Protein 8T8K (pdb70)

Secondary structure (DSSP, 8-state):
----HHHHHHHHHHIIIIIIIIS-SEEES-HHHHHHHHHHHHHHHHHHHHHHHHHHHHHHHHTHHHHHHHT--HHHHHHHHHHHHHHHTT--SSHHHHHHHHHHHHHHHHHH-TTEEE-S-HHHHHHHHHHHHHHHHHHHHHHHHHHHHHHGGGTTTS-TTSHHHHHHHHHHHHHHHHHTT--

InterPro domains:
  IPR007463 Protein of unknown function DUF507 [PF04368] (1-182)

Organism: Aquifex aeolicus (strain VF5) (NCBI:txid224324)

Foldseek 3Di:
DDDDLLLQLQLLVCLCCVCCVNVNQKDAQPSVVLSVVLSVLVVVLVVVVVVLQVVLVVVCVVCVVVCVVVVPDPVRSSVVSSVVVCVVSVADPPVLVNVLVSLVVSLVCQVPPPRMDGNDDSVVSSVVSSVSSVVSVVVVVVLLVVLCVVCVVVPVVDPPPDPVNVVSSVVSSVVSCVVVVSD

Solvent-accessible surface area: 11355 Å² total; per-residue (Å²): 89,78,35,24,78,74,9,8,75,34,0,0,79,24,0,10,76,88,3,10,112,117,94,33,20,2,74,10,111,62,49,71,51,4,56,98,77,0,38,64,40,4,144,69,1,74,118,27,35,122,59,1,58,86,93,0,70,31,51,5,152,139,52,101,122,70,18,109,220,97,135,75,64,94,176,79,10,27,100,41,27,34,143,128,24,2,151,110,57,108,8,47,65,73,40,135,92,5,2,54,29,0,1,60,66,0,16,71,26,2,98,150,14,169,40,15,91,54,136,54,84,43,72,56,0,78,77,57,0,75,66,13,0,71,39,16,6,104,78,3,79,85,3,18,119,33,0,138,112,64,9,60,125,93,54,211,102,54,142,129,46,14,100,101,23,83,108,18,14,128,149,10,5,64,37,10,2,132,146,92,67,52,84

Sequence (183 aa):
MRLPERLVEAIAESIIQKLGKEEGILELEDPATFKKKIISLFKEADREEKELEEKAKAVLRENLEVLERENIDYRTAFLAVKRKLAE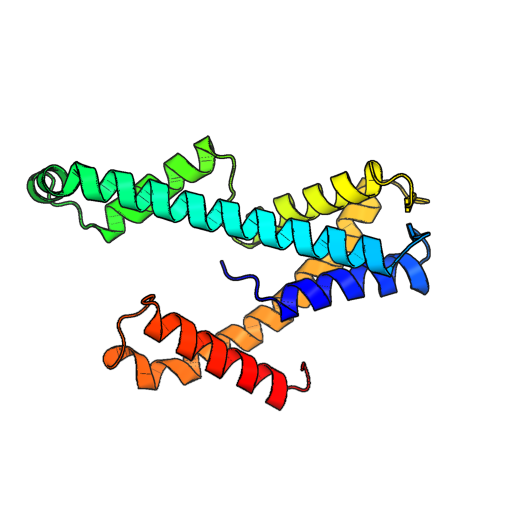EMNINVDRRERLNQIINRIMDLIMKDESVEIYEDPPVIRKKIREIVLGALKIEEEIEKTVRQRIKKYSRDLLEGSPEWQILWKRIYEDELKKRGLA

Radius of gyration: 19.28 Å; Cα contacts (8 Å, |Δi|>4): 136; chains: 1; bounding box: 34×52×51 Å

Structure (mmCIF, N/CA/C/O backbone):
data_8T8K
#
_entry.id   8T8K
#
_cell.length_a   72.714
_cell.length_b   86.534
_cell.length_c   79.139
_cell.angle_alpha   90.00
_cell.angle_beta   90.00
_cell.angle_gamma   90.00
#
_symmetry.space_group_name_H-M   'C 2 2 21'
#
loop_
_entity.id
_entity.type
_entity.pdbx_description
1 polymer 'DUF507 family protein'
2 non-polymer HEXANE-1,6-DIOL
3 water water
#
loop_
_atom_site.group_PDB
_atom_site.id
_atom_site.type_symbol
_atom_site.label_atom_id
_atom_site.label_alt_id
_atom_site.label_comp_id
_atom_site.label_asym_id
_atom_site.label_entity_id
_atom_site.label_seq_id
_atom_site.pdbx_PDB_ins_code
_atom_site.Cartn_x
_atom_site.Cartn_y
_atom_site.Cartn_z
_atom_site.occupancy
_atom_site.B_iso_or_equiv
_atom_site.auth_seq_id
_atom_site.auth_comp_id
_atom_site.auth_asym_id
_atom_site.auth_atom_id
_atom_site.pdbx_PDB_model_num
ATOM 1 N N . MET A 1 2 ? 52.069 20.549 41.643 1.00 61.67 1 MET A N 1
ATOM 2 C CA . MET A 1 2 ? 51.459 21.466 42.602 1.00 61.23 1 MET A CA 1
ATOM 3 C C . MET A 1 2 ? 51.911 22.902 42.347 1.00 72.65 1 MET A C 1
ATOM 4 O O . MET A 1 2 ? 52.935 23.342 42.868 1.00 88.69 1 MET A O 1
ATOM 6 N N . ARG A 1 3 ? 51.136 23.630 41.548 1.00 56.80 2 ARG A N 1
ATOM 7 C CA . ARG A 1 3 ? 51.476 24.995 41.172 1.00 43.72 2 ARG A CA 1
ATOM 8 C C . ARG A 1 3 ? 50.976 25.989 42.208 1.00 45.82 2 ARG A C 1
ATOM 9 O O . ARG A 1 3 ? 49.872 25.850 42.743 1.00 45.65 2 ARG A O 1
ATOM 17 N N . LEU A 1 4 ? 51.798 27.002 42.479 1.00 34.73 3 LEU A N 1
ATOM 18 C CA . LEU A 1 4 ? 51.414 28.152 43.298 1.00 40.96 3 LEU A CA 1
ATOM 19 C C . LEU A 1 4 ? 51.831 29.408 42.546 1.00 39.35 3 LEU A C 1
ATOM 20 O O . LEU A 1 4 ? 52.883 29.997 42.829 1.00 49.60 3 LEU A O 1
ATOM 25 N N . PRO A 1 5 ? 51.033 29.842 41.571 1.00 41.99 4 PRO A N 1
ATOM 26 C CA . PRO A 1 5 ? 51.424 30.994 40.752 1.00 36.03 4 PRO A CA 1
ATOM 27 C C . PRO A 1 5 ? 51.531 32.264 41.581 1.00 35.47 4 PRO A C 1
ATOM 28 O O . PRO A 1 5 ? 50.983 32.370 42.680 1.00 34.21 4 PRO A O 1
ATOM 32 N N . GLU A 1 6 ? 52.244 33.247 41.019 1.00 36.74 5 GLU A N 1
ATOM 33 C CA . GLU A 1 6 ? 52.478 34.503 41.726 1.00 37.44 5 GLU A CA 1
ATOM 34 C C . GLU A 1 6 ? 51.169 35.165 42.144 1.00 39.24 5 GLU A C 1
ATOM 35 O O . GLU A 1 6 ? 51.070 35.715 43.248 1.00 39.48 5 GLU A O 1
ATOM 37 N N . ARG A 1 7 ? 50.151 35.117 41.283 1.00 38.37 6 ARG A N 1
ATOM 38 C CA . ARG A 1 7 ? 48.893 35.789 41.599 1.00 39.13 6 ARG A CA 1
ATOM 39 C C . ARG A 1 7 ? 48.183 35.126 42.772 1.00 36.99 6 ARG A C 1
ATOM 40 O O . ARG A 1 7 ? 47.576 35.810 43.605 1.00 38.11 6 ARG A O 1
ATOM 48 N N . LEU A 1 8 ? 48.233 33.795 42.847 1.00 36.41 7 LEU A N 1
ATOM 49 C CA . LEU A 1 8 ? 47.629 33.101 43.979 1.00 34.30 7 LEU A CA 1
ATOM 50 C C . LEU A 1 8 ? 48.345 33.448 45.277 1.00 36.28 7 LEU A C 1
ATOM 51 O O . LEU A 1 8 ? 47.699 33.725 46.294 1.00 35.40 7 LEU A O 1
ATOM 56 N N . VAL A 1 9 ? 49.682 33.450 45.256 1.00 31.87 8 VAL A N 1
ATOM 57 C CA . VAL A 1 9 ? 50.456 33.793 46.447 1.00 30.50 8 VAL A CA 1
ATOM 58 C C . VAL A 1 9 ? 50.122 35.203 46.919 1.00 32.35 8 VAL A C 1
ATOM 59 O O . VAL A 1 9 ? 49.937 35.444 48.119 1.00 39.32 8 VAL A O 1
ATOM 63 N N . GLU A 1 10 ? 50.045 36.157 45.988 1.00 38.29 9 GLU A N 1
ATOM 64 C CA . GLU A 1 10 ? 49.734 37.532 46.364 1.00 37.82 9 GLU A CA 1
ATOM 65 C C . GLU A 1 10 ? 48.311 37.664 46.889 1.00 35.76 9 GLU A C 1
ATOM 66 O O . GLU A 1 10 ? 48.065 38.451 47.809 1.00 41.76 9 GLU A O 1
ATOM 72 N N . ALA A 1 11 ? 47.366 36.909 46.325 1.00 35.72 10 ALA A N 1
ATOM 73 C CA . ALA A 1 11 ? 45.998 36.942 46.832 1.00 33.98 10 ALA A CA 1
ATOM 74 C C . ALA A 1 11 ? 45.924 36.400 48.254 1.00 33.40 10 ALA A C 1
ATOM 75 O O . ALA A 1 11 ? 45.185 36.933 49.089 1.00 31.67 10 ALA A O 1
ATOM 77 N N . ILE A 1 12 ? 46.691 35.350 48.551 1.00 33.13 11 ILE A N 1
ATOM 78 C CA . ILE A 1 12 ? 46.692 34.790 49.898 1.00 29.34 11 ILE A CA 1
ATOM 79 C C . ILE A 1 12 ? 47.304 35.777 50.881 1.00 31.17 11 ILE A C 1
ATOM 80 O O . ILE A 1 12 ? 46.742 36.040 51.950 1.00 27.35 11 ILE A O 1
ATOM 85 N N . ALA A 1 13 ? 48.467 36.334 50.535 1.00 29.40 12 ALA A N 1
ATOM 86 C CA . ALA A 1 13 ? 49.138 37.281 51.421 1.00 27.53 12 ALA A CA 1
ATOM 87 C C . ALA A 1 13 ? 48.264 38.496 51.698 1.00 31.82 12 ALA A C 1
ATOM 88 O O . ALA A 1 13 ? 48.123 38.924 52.853 1.00 30.04 12 ALA A O 1
ATOM 90 N N . GLU A 1 14 ? 47.661 39.060 50.652 1.00 30.16 13 GLU A N 1
ATOM 91 C CA . GLU A 1 14 ? 46.796 40.217 50.836 1.00 31.63 13 GLU A CA 1
ATOM 92 C C . GLU A 1 14 ? 45.577 39.863 51.676 1.00 30.64 13 GLU A C 1
ATOM 93 O O . GLU A 1 14 ? 45.163 40.642 52.542 1.00 30.59 13 GLU A O 1
ATOM 99 N N . SER A 1 15 ? 44.993 38.687 51.441 1.00 32.28 14 SER A N 1
ATOM 100 C CA . SER A 1 15 ? 43.801 38.298 52.184 1.00 29.78 14 SER A CA 1
ATOM 101 C C . SER A 1 15 ? 44.116 38.078 53.659 1.00 31.57 14 SER A C 1
ATOM 102 O O . SER A 1 15 ? 43.320 38.447 54.528 1.00 27.67 14 SER A O 1
ATOM 105 N N . ILE A 1 16 ? 45.275 37.484 53.961 1.00 26.39 15 ILE A N 1
ATOM 106 C CA . ILE A 1 16 ? 45.701 37.352 55.354 1.00 27.05 15 ILE A CA 1
ATOM 107 C C . ILE A 1 16 ? 45.784 38.720 56.019 1.00 27.14 15 ILE A C 1
ATOM 108 O O . ILE A 1 16 ? 45.294 38.915 57.139 1.00 29.71 15 ILE A O 1
ATOM 113 N N . ILE A 1 17 ? 46.391 39.690 55.334 1.00 29.16 16 ILE A N 1
ATOM 114 C CA . ILE A 1 17 ? 46.565 41.021 55.907 1.00 30.44 16 ILE A CA 1
ATOM 115 C C . ILE A 1 17 ? 45.224 41.726 56.051 1.00 31.17 16 ILE A C 1
ATOM 116 O O . ILE A 1 17 ? 44.955 42.379 57.066 1.00 31.44 16 ILE A O 1
ATOM 121 N N . GLN A 1 18 ? 44.366 41.614 55.040 1.00 31.39 17 GLN A N 1
ATOM 122 C CA . GLN A 1 18 ? 43.097 42.330 55.065 1.00 33.90 17 GLN A CA 1
ATOM 123 C C . GLN A 1 18 ? 42.148 41.740 56.099 1.00 29.60 17 GLN A C 1
ATOM 124 O O . GLN A 1 18 ? 41.543 42.472 56.889 1.00 36.83 17 GLN A O 1
ATOM 130 N N . LYS A 1 19 ? 42.002 40.416 56.107 1.00 28.50 18 LYS A N 1
ATOM 131 C CA . LYS A 1 19 ? 41.003 39.783 56.960 1.00 31.85 18 LYS A CA 1
ATOM 132 C C . LYS A 1 19 ? 41.469 39.705 58.408 1.00 29.01 18 LYS A C 1
ATOM 133 O O . LYS A 1 19 ? 40.741 40.102 59.323 1.00 31.53 18 LYS A O 1
ATOM 139 N N . LEU A 1 20 ? 42.683 39.202 58.635 1.00 26.18 19 LEU A N 1
ATOM 140 C CA . LEU A 1 20 ? 43.150 39.003 60.002 1.00 27.33 19 LEU A CA 1
ATOM 141 C C . LEU A 1 20 ? 43.767 40.264 60.586 1.00 29.85 19 LEU A C 1
ATOM 142 O O . LEU A 1 20 ? 43.699 40.476 61.802 1.00 26.46 19 LEU A O 1
ATOM 147 N N . GLY A 1 21 ? 44.362 41.105 59.748 1.00 27.24 20 GLY A N 1
ATOM 148 C CA . GLY A 1 21 ? 44.964 42.332 60.218 1.00 25.13 20 GLY A CA 1
ATOM 149 C C . GLY A 1 21 ? 43.983 43.482 60.281 1.00 34.01 20 GLY A C 1
ATOM 150 O O . GLY A 1 21 ? 43.735 44.038 61.353 1.00 34.78 20 GLY A O 1
ATOM 151 N N . LYS A 1 22 ? 43.402 43.842 59.136 1.00 30.62 21 LYS A N 1
ATOM 152 C CA . LYS A 1 22 ? 42.564 45.035 59.081 1.00 35.91 21 LYS A CA 1
ATOM 153 C C . LYS A 1 22 ? 41.153 44.767 59.595 1.00 35.94 21 LYS A C 1
ATOM 154 O O . LYS A 1 22 ? 40.615 45.552 60.384 1.00 33.65 21 LYS A O 1
ATOM 160 N N . GLU A 1 23 ? 40.534 43.668 59.164 1.00 29.65 22 GLU A N 1
ATOM 161 C CA . GLU A 1 23 ? 39.128 43.438 59.501 1.00 31.35 22 GLU A CA 1
ATOM 162 C C . GLU A 1 23 ? 38.964 42.921 60.928 1.00 30.10 22 GLU A C 1
ATOM 163 O O . GLU A 1 23 ? 38.349 43.581 61.770 1.00 34.02 22 GLU A O 1
ATOM 169 N N . GLU A 1 24 ? 39.497 41.732 61.212 1.00 28.27 23 GLU A N 1
ATOM 170 C CA . GLU A 1 24 ? 39.313 41.135 62.533 1.00 30.71 23 GLU A CA 1
ATOM 171 C C . GLU A 1 24 ? 40.236 41.746 63.576 1.00 31.06 23 GLU A C 1
ATOM 172 O O . GLU A 1 24 ? 39.886 41.786 64.760 1.00 31.70 23 GLU A O 1
ATOM 178 N N . GLY A 1 25 ? 41.413 42.209 63.164 1.00 28.85 24 GLY A N 1
ATOM 179 C CA . GLY A 1 25 ? 42.351 42.790 64.097 1.00 25.11 24 GLY A CA 1
ATOM 180 C C . GLY A 1 25 ? 43.024 41.811 65.029 1.00 34.26 24 GLY A C 1
ATOM 181 O O . GLY A 1 25 ? 43.610 42.238 66.026 1.00 26.77 24 GLY A O 1
ATOM 182 N N . ILE A 1 26 ? 42.964 40.506 64.747 1.00 24.84 25 ILE A N 1
ATOM 183 C CA . ILE A 1 26 ? 43.678 39.545 65.583 1.00 24.10 25 ILE A CA 1
ATOM 184 C C . ILE A 1 26 ? 45.176 39.567 65.328 1.00 27.32 25 ILE A C 1
ATOM 185 O O . ILE A 1 26 ? 45.936 38.947 66.082 1.00 25.42 25 ILE A O 1
ATOM 190 N N . LEU A 1 27 ? 45.614 40.264 64.281 1.00 28.65 26 LEU A N 1
ATOM 191 C CA . LEU A 1 27 ? 47.020 40.496 63.990 1.00 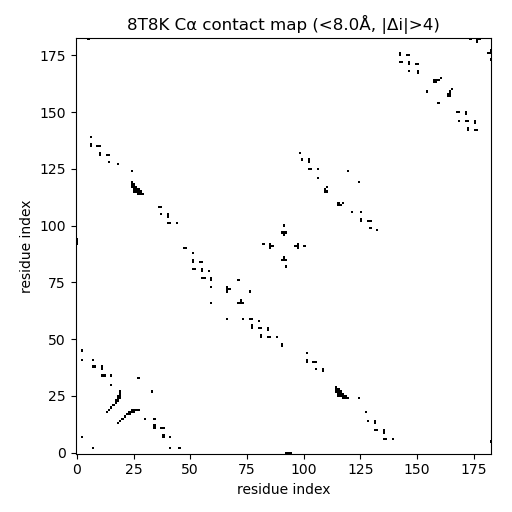27.90 26 LEU A CA 1
ATOM 192 C C . LEU A 1 27 ? 47.272 41.993 63.951 1.00 27.64 26 LEU A C 1
ATOM 193 O O . LEU A 1 27 ? 46.486 42.745 63.366 1.00 32.11 26 LEU A O 1
ATOM 198 N N . GLU A 1 28 ? 48.368 42.424 64.563 1.00 28.09 27 GLU A N 1
ATOM 199 C CA . GLU A 1 28 ? 48.806 43.812 64.488 1.00 28.25 27 GLU A CA 1
ATOM 200 C C . GLU A 1 28 ? 50.090 43.846 63.674 1.00 28.77 27 GLU A C 1
ATOM 201 O O . GLU A 1 28 ? 51.115 43.304 64.100 1.00 29.02 27 GLU A O 1
ATOM 207 N N . LEU A 1 29 ? 50.032 44.472 62.503 1.00 30.85 28 LEU A N 1
ATOM 208 C CA . LEU A 1 29 ? 51.154 44.510 61.572 1.00 34.89 28 LEU A CA 1
ATOM 209 C C . LEU A 1 29 ? 51.695 45.931 61.542 1.00 36.09 28 LEU A C 1
ATOM 210 O O . LEU A 1 29 ? 51.051 46.834 61.000 1.00 40.30 28 LEU A O 1
ATOM 215 N N . GLU A 1 30 ? 52.877 46.127 62.127 1.00 38.58 29 GLU A N 1
ATOM 216 C CA . GLU A 1 30 ? 53.494 47.447 62.131 1.00 42.78 29 GLU A CA 1
ATOM 217 C C . GLU A 1 30 ? 54.047 47.828 60.763 1.00 40.70 29 GLU A C 1
ATOM 218 O O . GLU A 1 30 ? 54.327 49.007 60.529 1.00 41.49 29 GLU A O 1
ATOM 224 N N . ASP A 1 31 ? 54.198 46.864 59.857 1.00 33.23 30 ASP A N 1
ATOM 225 C CA . ASP A 1 31 ? 54.699 47.129 58.507 1.00 36.21 30 ASP A CA 1
ATOM 226 C C . ASP A 1 31 ? 54.049 46.144 57.548 1.00 32.88 30 ASP A C 1
ATOM 227 O O . ASP A 1 31 ? 54.665 45.158 57.130 1.00 32.57 30 ASP A O 1
ATOM 232 N N . PRO A 1 32 ? 52.792 46.391 57.167 1.00 32.11 31 PRO A N 1
ATOM 233 C CA . PRO A 1 32 ? 52.080 45.415 56.321 1.00 33.13 31 PRO A CA 1
ATOM 234 C C . PRO A 1 32 ? 52.764 45.143 54.993 1.00 39.72 31 PRO A C 1
ATOM 235 O O . PRO A 1 32 ? 52.714 44.005 54.508 1.00 34.78 31 PRO A O 1
ATOM 239 N N . ALA A 1 33 ? 53.407 46.149 54.391 1.00 34.44 32 ALA A N 1
ATOM 240 C CA . ALA A 1 33 ? 54.059 45.943 53.099 1.00 36.07 32 ALA A CA 1
ATOM 241 C C . ALA A 1 33 ? 55.219 44.961 53.209 1.00 35.65 32 ALA A C 1
ATOM 242 O O . ALA A 1 33 ? 55.388 44.090 52.346 1.00 35.41 32 ALA A O 1
ATOM 244 N N . THR A 1 34 ? 56.036 45.094 54.257 1.00 35.86 33 THR A N 1
ATOM 245 C CA . THR A 1 34 ? 57.147 44.170 54.456 1.00 35.86 33 THR A CA 1
ATOM 246 C C . THR A 1 34 ? 56.640 42.785 54.823 1.00 33.10 33 THR A C 1
ATOM 247 O O . THR A 1 34 ? 57.144 41.775 54.319 1.00 32.74 33 THR A O 1
ATOM 251 N N . PHE A 1 35 ? 55.627 42.725 55.689 1.00 31.44 34 PHE A N 1
ATOM 252 C CA . PHE A 1 35 ? 55.025 41.448 56.049 1.00 29.37 34 PHE A CA 1
ATOM 253 C C . PHE A 1 35 ? 54.519 40.711 54.816 1.00 30.12 34 PHE A C 1
ATOM 254 O O . PHE A 1 35 ? 54.656 39.487 54.715 1.00 32.21 34 PHE A O 1
ATOM 262 N N . LYS A 1 36 ? 53.935 41.442 53.865 1.00 31.11 35 LYS A N 1
ATOM 263 C CA . LYS A 1 36 ? 53.473 40.812 52.633 1.00 29.51 35 LYS A CA 1
ATOM 264 C C . LYS A 1 36 ? 54.642 40.260 51.828 1.00 30.26 35 LYS A C 1
ATOM 265 O O . LYS A 1 36 ? 54.563 39.149 51.290 1.00 29.46 35 LYS A O 1
ATOM 271 N N . LYS A 1 37 ? 55.737 41.019 51.738 1.00 32.09 36 LYS A N 1
ATOM 272 C CA . LYS A 1 37 ? 56.921 40.543 51.030 1.00 33.24 36 LYS A CA 1
ATOM 273 C C . LYS A 1 37 ? 57.494 39.295 51.689 1.00 31.69 36 LYS A C 1
ATOM 274 O O . LYS A 1 37 ? 57.958 38.378 51.000 1.00 31.56 36 LYS A O 1
ATOM 278 N N . LYS A 1 38 ? 57.471 39.244 53.024 1.00 30.79 37 LYS A N 1
ATOM 279 C CA . LYS A 1 38 ? 57.973 38.072 53.735 1.00 29.85 37 LYS A CA 1
ATOM 280 C C . LYS A 1 38 ? 57.113 36.846 53.463 1.00 28.55 37 LYS A C 1
ATOM 281 O O . LYS A 1 38 ? 57.635 35.734 53.333 1.00 31.27 37 LYS A O 1
ATOM 287 N N . ILE A 1 39 ? 55.793 37.022 53.379 1.00 26.98 38 ILE A N 1
ATOM 288 C CA . ILE A 1 39 ? 54.932 35.891 53.046 1.00 25.75 38 ILE A CA 1
ATOM 289 C C . ILE A 1 39 ? 55.211 35.411 51.630 1.00 29.65 38 ILE A C 1
ATOM 290 O O . ILE A 1 39 ? 55.323 34.204 51.380 1.00 31.28 38 ILE A O 1
ATOM 295 N N . ILE A 1 40 ? 55.330 36.346 50.682 1.00 32.77 39 ILE A N 1
ATOM 296 C CA . ILE A 1 40 ? 55.626 35.974 49.299 1.00 28.48 39 ILE A CA 1
ATOM 297 C C . ILE A 1 40 ? 56.951 35.226 49.219 1.00 34.21 39 ILE A C 1
ATOM 298 O O . ILE A 1 40 ? 57.087 34.254 48.466 1.00 33.49 39 ILE A O 1
ATOM 303 N N . SER A 1 41 ? 57.946 35.662 49.995 1.00 33.17 40 SER A N 1
ATOM 304 C CA . SER A 1 41 ? 59.234 34.977 49.990 1.00 31.69 40 SER A CA 1
ATOM 305 C C . SER A 1 41 ? 59.121 33.560 50.534 1.00 36.08 40 SER A C 1
ATOM 306 O O . SER A 1 41 ? 59.860 32.672 50.093 1.00 29.48 40 SER A O 1
ATOM 309 N N . LEU A 1 42 ? 58.210 33.327 51.484 1.00 26.57 41 LEU A N 1
ATOM 310 C CA . LEU A 1 42 ? 58.007 31.972 51.986 1.00 28.97 41 LEU A CA 1
ATOM 311 C C . LEU A 1 42 ? 57.517 31.047 50.882 1.00 29.48 41 LEU A C 1
ATOM 312 O O . LEU A 1 42 ? 58.007 29.920 50.747 1.00 24.47 41 LEU A O 1
ATOM 317 N N . PHE A 1 43 ? 56.543 31.501 50.089 1.00 28.15 42 PHE A N 1
ATOM 318 C CA . PHE A 1 43 ? 56.056 30.685 48.983 1.00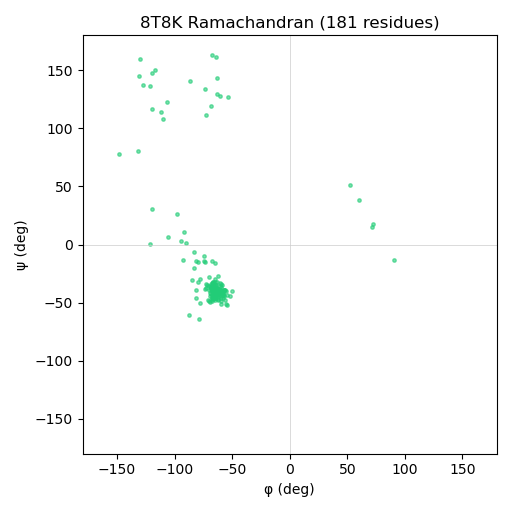 29.21 42 PHE A CA 1
ATOM 319 C C . PHE A 1 43 ? 57.141 30.468 47.935 1.00 30.58 42 PHE A C 1
ATOM 320 O O . PHE A 1 43 ? 57.266 29.367 47.389 1.00 32.17 42 PHE A O 1
ATOM 328 N N . LYS A 1 44 ? 57.929 31.504 47.636 1.00 26.87 43 LYS A N 1
ATOM 329 C CA . LYS A 1 44 ? 59.028 31.340 46.689 1.00 34.72 43 LYS A CA 1
ATOM 330 C C . LYS A 1 44 ? 60.022 30.291 47.170 1.00 30.23 43 LYS A C 1
ATOM 331 O O . LYS A 1 44 ? 60.490 29.459 46.381 1.00 35.81 43 LYS A O 1
ATOM 337 N N . GLU A 1 45 ? 60.359 30.312 48.460 1.00 33.86 44 GLU A N 1
ATOM 338 C CA . GLU A 1 45 ? 61.274 29.312 48.996 1.00 31.97 44 GLU A CA 1
ATOM 339 C C . GLU A 1 45 ? 60.659 27.919 48.947 1.00 37.60 44 GLU A C 1
ATOM 340 O O . GLU A 1 45 ? 61.345 26.943 48.616 1.00 32.53 44 GLU A O 1
ATOM 346 N N . ALA A 1 46 ? 59.367 27.804 49.262 1.00 28.45 45 ALA A N 1
ATOM 347 C CA . ALA A 1 46 ? 58.719 26.497 49.212 1.00 34.15 45 ALA A CA 1
ATOM 348 C C . ALA A 1 46 ? 58.680 25.969 47.787 1.00 36.61 45 ALA A C 1
ATOM 349 O O . ALA A 1 46 ? 58.847 24.765 47.557 1.00 35.99 45 ALA A O 1
ATOM 351 N N . ASP A 1 47 ? 58.463 26.862 46.816 1.00 28.87 46 ASP A N 1
ATOM 352 C CA . ASP A 1 47 ? 58.518 26.479 45.411 1.00 35.24 46 ASP A CA 1
ATOM 353 C C . ASP A 1 47 ? 59.917 26.018 45.017 1.00 33.83 46 ASP A C 1
ATOM 354 O O . ASP A 1 47 ? 60.069 25.030 44.289 1.00 37.05 46 ASP A O 1
ATOM 359 N N . ARG A 1 48 ? 60.950 26.724 45.481 1.00 29.76 47 ARG A N 1
ATOM 360 C CA . ARG A 1 48 ? 62.317 26.312 45.179 1.00 30.00 47 ARG A CA 1
ATOM 361 C C . ARG A 1 48 ? 62.609 24.926 45.742 1.00 38.61 47 ARG A C 1
ATOM 362 O O . ARG A 1 48 ? 63.301 24.122 45.105 1.00 31.40 47 ARG A O 1
ATOM 370 N N . GLU A 1 49 ? 62.087 24.628 46.935 1.00 31.12 48 GLU A N 1
ATOM 371 C CA . GLU A 1 49 ? 62.274 23.299 47.512 1.00 30.00 48 GLU A CA 1
ATOM 372 C C . GLU A 1 49 ? 61.631 22.227 46.645 1.00 33.30 48 GLU A C 1
ATOM 373 O O . GLU A 1 49 ? 62.218 21.160 46.428 1.00 29.21 48 GLU A O 1
ATOM 379 N N . GLU A 1 50 ? 60.421 22.491 46.141 1.00 29.00 49 GLU A N 1
ATOM 380 C CA . GLU A 1 50 ? 59.750 21.527 45.275 1.00 33.47 49 GLU A CA 1
ATOM 381 C C . GLU A 1 50 ? 60.520 21.322 43.976 1.00 38.43 49 GLU A C 1
ATOM 382 O O . GLU A 1 50 ? 60.586 20.202 43.453 1.00 35.80 49 GLU A O 1
ATOM 388 N N . LYS A 1 51 ? 61.101 22.395 43.434 1.00 29.66 50 LYS A N 1
ATOM 389 C CA . LYS A 1 51 ? 61.913 22.262 42.228 1.00 35.00 50 LYS A CA 1
ATOM 390 C C . LYS A 1 51 ? 63.190 21.488 42.516 1.00 33.59 50 LYS A C 1
ATOM 391 O O . LYS A 1 51 ? 63.648 20.703 41.679 1.00 31.10 50 LYS A O 1
ATOM 397 N N . GLU A 1 52 ? 63.781 21.699 43.694 1.00 27.67 51 GLU A N 1
ATOM 398 C CA . GLU A 1 52 ? 64.956 20.924 44.078 1.00 32.37 51 GLU A CA 1
ATOM 399 C C . GLU A 1 52 ? 64.610 19.449 44.230 1.00 32.24 51 GLU A C 1
ATOM 400 O O . GLU A 1 52 ? 65.410 18.578 43.868 1.00 31.16 51 GLU A O 1
ATOM 406 N N . LEU A 1 53 ? 63.421 19.155 44.763 1.00 30.42 52 LEU A N 1
ATOM 407 C CA . LEU A 1 53 ? 62.970 17.771 44.874 1.00 28.21 52 LEU A CA 1
ATOM 408 C C . LEU A 1 53 ? 62.880 17.111 43.505 1.00 29.15 52 LEU A C 1
ATOM 409 O O . LEU A 1 53 ? 63.240 15.937 43.346 1.00 29.19 52 LEU A O 1
ATOM 414 N N . GLU A 1 54 ? 62.387 17.851 42.508 1.00 30.60 53 GLU A N 1
ATOM 415 C CA . GLU A 1 54 ? 62.276 17.325 41.150 1.00 28.92 53 GLU A CA 1
ATOM 416 C C . GLU A 1 54 ? 63.645 17.040 40.546 1.00 34.61 53 GLU A C 1
ATOM 417 O O . GLU A 1 54 ? 63.854 15.987 39.931 1.00 33.37 53 GLU A O 1
ATOM 423 N N . GLU A 1 55 ? 64.585 17.973 40.694 1.00 25.72 54 GLU A N 1
ATOM 424 C CA . GLU A 1 55 ? 65.900 17.779 40.096 1.00 30.59 54 GLU A CA 1
ATOM 425 C C . GLU A 1 55 ? 66.641 16.621 40.748 1.00 26.51 54 GLU A C 1
ATOM 426 O O . GLU A 1 55 ? 67.332 15.858 40.065 1.00 27.61 54 GLU A O 1
ATOM 432 N N . LYS A 1 56 ? 66.500 16.458 42.065 1.00 25.94 55 LYS A N 1
ATOM 433 C CA . LYS A 1 56 ? 67.126 15.316 42.724 1.00 26.06 55 LYS A CA 1
ATOM 434 C C . LYS A 1 56 ? 66.493 14.004 42.278 1.00 25.14 55 LYS A C 1
ATOM 435 O O . LYS A 1 56 ? 67.189 12.994 42.129 1.00 25.51 55 LYS A O 1
ATOM 441 N N . ALA A 1 57 ? 65.176 13.999 42.056 1.00 24.27 56 ALA A N 1
ATOM 442 C CA . ALA A 1 57 ? 64.516 12.790 41.571 1.00 27.48 56 ALA A CA 1
ATOM 443 C C . ALA A 1 57 ? 64.942 12.462 40.145 1.00 25.48 56 ALA A C 1
ATOM 444 O O . ALA A 1 57 ? 65.204 11.298 39.823 1.00 27.73 56 ALA A O 1
ATOM 446 N N . LYS A 1 58 ? 65.010 13.472 39.275 1.00 24.74 57 LYS A N 1
ATOM 447 C CA . LYS A 1 58 ? 65.499 13.241 37.920 1.00 25.60 57 LYS A CA 1
ATOM 448 C C . LYS A 1 58 ? 66.964 12.828 37.919 1.00 29.94 57 LYS A C 1
ATOM 449 O O . LYS A 1 58 ? 67.397 12.081 37.034 1.00 29.03 57 LYS A O 1
ATOM 455 N N . ALA A 1 59 ? 67.738 13.293 38.903 1.00 28.19 58 ALA A N 1
ATOM 456 C CA . ALA A 1 59 ? 69.138 12.900 38.989 1.00 27.57 58 ALA A CA 1
ATOM 457 C C . ALA A 1 59 ? 69.274 11.416 39.301 1.00 27.01 58 ALA A C 1
ATOM 458 O O . ALA A 1 59 ? 70.096 10.724 38.691 1.00 27.68 58 ALA A O 1
ATOM 460 N N . VAL A 1 60 ? 68.483 10.910 40.253 1.00 26.52 59 VAL A N 1
ATOM 461 C CA . VAL A 1 60 ? 68.501 9.477 40.548 1.00 25.97 59 VAL A CA 1
ATOM 462 C C . VAL A 1 60 ? 68.247 8.676 39.277 1.00 26.68 59 VAL A C 1
ATOM 463 O O . VAL A 1 60 ? 69.015 7.773 38.925 1.00 26.27 59 VAL A O 1
ATOM 467 N N . LEU A 1 61 ? 67.168 9.003 38.565 1.00 25.06 60 LEU A N 1
ATOM 468 C CA . LEU A 1 61 ? 66.793 8.213 37.397 1.00 29.54 60 LEU A CA 1
ATOM 469 C C . LEU A 1 61 ? 67.789 8.377 36.258 1.00 32.45 60 LEU A C 1
ATOM 470 O O . LEU A 1 61 ? 68.040 7.424 35.512 1.00 26.77 60 LEU A O 1
ATOM 475 N N . ARG A 1 62 ? 68.347 9.577 36.100 1.00 26.63 61 ARG A N 1
ATOM 476 C CA . ARG A 1 62 ? 69.399 9.788 35.110 1.00 30.75 61 ARG A CA 1
ATOM 477 C C . ARG A 1 62 ? 70.584 8.866 35.370 1.00 28.40 61 ARG A C 1
ATOM 478 O O . ARG A 1 62 ? 71.146 8.281 34.437 1.00 29.13 61 ARG A O 1
ATOM 486 N N . GLU A 1 63 ? 70.965 8.710 36.636 1.00 28.21 62 GLU A N 1
ATOM 487 C CA . GLU A 1 63 ? 72.080 7.849 37.004 1.00 29.04 62 GLU A CA 1
ATOM 488 C C . GLU A 1 63 ? 71.746 6.365 36.912 1.00 29.46 62 GLU A C 1
ATOM 489 O O . GLU A 1 63 ? 72.667 5.542 36.925 1.00 32.95 62 GLU A O 1
ATOM 495 N N . ASN A 1 64 ? 70.467 6.004 36.801 1.00 27.36 63 ASN A N 1
ATOM 496 C CA . ASN A 1 64 ? 70.045 4.608 36.774 1.00 28.77 63 ASN A CA 1
ATOM 497 C C . ASN A 1 64 ? 69.330 4.247 35.478 1.00 33.43 63 ASN A C 1
ATOM 498 O O . ASN A 1 64 ? 68.453 3.380 35.469 1.00 30.99 63 ASN A O 1
ATOM 503 N N . LEU A 1 65 ? 69.699 4.903 34.378 1.00 32.64 64 LEU A N 1
ATOM 504 C CA . LEU A 1 65 ? 69.090 4.594 33.089 1.00 34.43 64 LEU A CA 1
ATOM 505 C C . LEU A 1 65 ? 69.221 3.110 32.757 1.00 29.34 64 LEU A C 1
ATOM 506 O O . LEU A 1 65 ? 68.229 2.444 32.439 1.00 29.99 64 LEU A O 1
ATOM 511 N N . GLU A 1 66 ? 70.439 2.566 32.849 1.00 29.25 65 GLU A N 1
ATOM 512 C CA . GLU A 1 66 ? 70.653 1.177 32.452 1.00 34.10 65 GLU A CA 1
ATOM 513 C C . GLU A 1 66 ? 69.924 0.212 33.373 1.00 30.15 65 GLU A C 1
ATOM 514 O O . GLU A 1 66 ? 69.468 -0.847 32.922 1.00 27.52 65 GLU A O 1
ATOM 520 N N . VAL A 1 67 ? 69.798 0.565 34.654 1.00 27.04 66 VAL A N 1
ATOM 521 C CA . VAL A 1 67 ? 69.092 -0.288 35.602 1.00 27.85 66 VAL A CA 1
ATOM 522 C C . VAL A 1 67 ? 67.601 -0.307 35.299 1.00 27.24 66 VAL A C 1
ATOM 523 O O . VAL A 1 67 ? 66.966 -1.366 35.323 1.00 27.98 66 VAL A O 1
ATOM 527 N N . LEU A 1 68 ? 67.017 0.862 35.021 1.00 26.80 67 LEU A N 1
ATOM 528 C CA . LEU A 1 68 ? 65.592 0.918 34.710 1.00 27.25 67 LEU A CA 1
ATOM 529 C C . LEU A 1 68 ? 65.261 0.047 33.508 1.00 28.14 67 LEU A C 1
ATOM 530 O O . LEU A 1 68 ? 64.241 -0.650 33.497 1.00 29.22 67 LEU A O 1
ATOM 535 N N . GLU A 1 69 ? 66.116 0.081 32.484 1.00 28.07 68 GLU A N 1
ATOM 536 C CA . GLU A 1 69 ? 65.924 -0.778 31.322 1.00 29.06 68 GLU A CA 1
ATOM 537 C C . GLU A 1 69 ? 66.001 -2.250 31.709 1.00 29.44 68 GLU A C 1
ATOM 538 O O . GLU A 1 69 ? 65.153 -3.055 31.301 1.00 30.70 68 GLU A O 1
ATOM 544 N N . ARG A 1 70 ? 67.011 -2.620 32.496 1.00 28.81 69 ARG A N 1
ATOM 545 C CA . ARG A 1 70 ? 67.151 -4.010 32.915 1.00 30.01 69 ARG A CA 1
ATOM 546 C C . ARG A 1 70 ? 66.009 -4.437 33.828 1.00 30.58 69 ARG A C 1
ATOM 547 O O . ARG A 1 70 ? 65.590 -5.598 33.788 1.00 31.96 69 ARG A O 1
ATOM 555 N N . GLU A 1 71 ? 65.489 -3.519 34.646 1.00 30.25 70 GLU A N 1
ATOM 556 C CA . GLU A 1 71 ? 64.376 -3.825 35.535 1.00 32.04 70 GLU A CA 1
ATOM 557 C C . GLU A 1 71 ? 63.031 -3.816 34.829 1.00 32.85 70 GLU A C 1
ATOM 558 O O . GLU A 1 71 ? 62.052 -4.306 35.399 1.00 34.69 70 GLU A O 1
ATOM 564 N N . ASN A 1 72 ? 62.955 -3.249 33.627 1.00 22.14 71 ASN A N 1
ATOM 565 C CA . ASN A 1 72 ? 61.688 -3.093 32.918 1.00 22.70 71 ASN A CA 1
ATOM 566 C C . ASN A 1 72 ? 60.715 -2.238 33.729 1.00 22.89 71 ASN A C 1
ATOM 567 O O . ASN A 1 72 ? 59.509 -2.493 33.768 1.00 25.87 71 ASN A O 1
ATOM 572 N N . ILE A 1 73 ? 61.240 -1.213 34.392 1.00 22.01 72 ILE A N 1
ATOM 573 C CA . ILE A 1 73 ? 60.419 -0.261 35.129 1.00 25.71 72 ILE A CA 1
ATOM 574 C C . ILE A 1 73 ? 60.389 1.042 34.345 1.00 21.62 72 ILE A C 1
ATOM 575 O O . ILE A 1 73 ? 61.438 1.640 34.077 1.00 23.21 72 ILE A O 1
ATOM 580 N N . ASP A 1 74 ? 59.185 1.481 33.996 1.00 22.19 73 ASP A N 1
ATOM 581 C CA . ASP A 1 74 ? 59.014 2.708 33.231 1.00 24.98 73 ASP A CA 1
ATOM 582 C C . ASP A 1 74 ? 59.524 3.909 34.019 1.00 24.48 73 ASP A C 1
ATOM 583 O O . ASP A 1 74 ? 59.388 3.975 35.245 1.00 20.29 73 ASP A O 1
ATOM 588 N N . TYR A 1 75 ? 60.131 4.857 33.297 1.00 23.37 74 TYR A N 1
ATOM 589 C CA . TYR A 1 75 ? 60.629 6.086 33.910 1.00 22.10 74 TYR A CA 1
ATOM 590 C C . TYR A 1 75 ? 59.567 6.761 34.769 1.00 23.54 74 TYR A C 1
ATOM 591 O O . TYR A 1 75 ? 59.867 7.270 35.854 1.00 22.77 74 TYR A O 1
ATOM 600 N N . ARG A 1 76 ? 58.318 6.774 34.302 1.00 22.44 75 ARG A N 1
ATOM 601 C CA . ARG A 1 76 ? 57.269 7.478 35.034 1.00 29.00 75 ARG A CA 1
ATOM 602 C C . ARG A 1 76 ? 56.927 6.770 36.340 1.00 27.62 75 ARG A C 1
ATOM 603 O O . ARG A 1 76 ? 56.622 7.422 37.347 1.00 27.23 75 ARG A O 1
ATOM 611 N N . THR A 1 77 ? 56.966 5.438 36.335 1.00 25.33 76 THR A N 1
ATOM 612 C CA . THR A 1 77 ? 56.756 4.669 37.557 1.00 24.25 76 THR A CA 1
ATOM 613 C C . THR A 1 77 ? 57.874 4.925 38.558 1.00 29.98 76 THR A C 1
ATOM 614 O O . THR A 1 77 ? 57.620 5.159 39.747 1.00 30.10 76 THR A O 1
ATOM 618 N N . ALA A 1 78 ? 59.122 4.865 38.092 1.00 24.25 77 ALA A N 1
ATOM 619 C CA . ALA A 1 78 ? 60.258 5.103 38.970 1.00 24.38 77 ALA A CA 1
ATOM 620 C C . ALA A 1 78 ? 60.282 6.536 39.477 1.00 26.53 77 ALA A C 1
ATOM 621 O O . ALA A 1 78 ? 60.680 6.779 40.620 1.00 24.38 77 ALA A O 1
ATOM 623 N N . PHE A 1 79 ? 59.854 7.493 38.650 1.00 29.00 78 PHE A N 1
ATOM 624 C CA . PHE A 1 79 ? 59.893 8.892 39.062 1.00 23.13 78 PHE A CA 1
ATOM 625 C C . PHE A 1 79 ? 58.956 9.151 40.234 1.00 25.54 78 PHE A C 1
ATOM 626 O O . PHE A 1 79 ? 59.325 9.832 41.197 1.00 22.80 78 PHE A O 1
ATOM 634 N N . LEU A 1 80 ? 57.727 8.637 40.159 1.00 23.58 79 LEU A N 1
ATOM 635 C CA . LEU A 1 80 ? 56.783 8.827 41.256 1.00 26.00 79 LEU A CA 1
ATOM 636 C C . LEU A 1 80 ? 57.282 8.164 42.531 1.00 30.47 79 LEU A C 1
ATOM 637 O O . LEU A 1 80 ? 57.158 8.728 43.626 1.00 29.13 79 LEU A O 1
ATOM 642 N N . ALA A 1 81 ? 57.862 6.970 42.406 1.00 25.36 80 ALA A N 1
ATOM 643 C CA . ALA A 1 81 ? 58.374 6.258 43.572 1.00 29.34 80 ALA A CA 1
ATOM 644 C C . ALA A 1 81 ? 59.567 6.982 44.184 1.00 28.32 80 ALA A C 1
ATOM 645 O O . ALA A 1 81 ? 59.640 7.157 45.405 1.00 25.70 80 ALA A O 1
ATOM 647 N N . VAL A 1 82 ? 60.523 7.394 43.347 1.00 23.33 81 VAL A N 1
ATOM 648 C CA . VAL A 1 82 ? 61.690 8.119 43.840 1.00 26.29 81 VAL A CA 1
ATOM 649 C C . VAL A 1 82 ? 61.267 9.434 44.480 1.00 26.41 81 VAL A C 1
ATOM 650 O O . VAL A 1 82 ? 61.794 9.833 45.524 1.00 27.99 81 VAL A O 1
ATOM 654 N N . LYS A 1 83 ? 60.304 10.125 43.867 1.00 24.23 82 LYS A N 1
ATOM 655 C CA . LYS A 1 83 ? 59.854 11.397 44.418 1.00 28.00 82 LYS A CA 1
ATOM 656 C C . LYS A 1 83 ? 59.189 11.204 45.775 1.00 28.90 82 LYS A C 1
ATOM 657 O O . LYS A 1 83 ? 59.375 12.023 46.682 1.00 27.52 82 LYS A O 1
ATOM 663 N N . ARG A 1 84 ? 58.407 10.131 45.931 1.00 31.39 83 ARG A N 1
ATOM 664 C CA . ARG A 1 84 ? 57.810 9.832 47.229 1.00 30.68 83 ARG A CA 1
ATOM 665 C C . ARG A 1 84 ? 58.882 9.660 48.296 1.00 30.34 83 ARG A C 1
ATOM 666 O O . ARG A 1 84 ? 58.746 10.176 49.412 1.00 27.87 83 ARG A O 1
ATOM 674 N N . LYS A 1 85 ? 59.961 8.949 47.964 1.00 27.10 84 LYS A N 1
ATOM 675 C CA . LYS A 1 85 ? 61.023 8.703 48.932 1.00 28.75 84 LYS A CA 1
ATOM 676 C C . LYS A 1 85 ? 61.781 9.981 49.258 1.00 32.26 84 LYS A C 1
ATOM 677 O O . LYS A 1 85 ? 61.996 10.306 50.431 1.00 30.03 84 LYS A O 1
ATOM 683 N N . LEU A 1 86 ? 62.205 10.718 48.231 1.00 27.18 85 LEU A N 1
ATOM 684 C CA . LEU A 1 86 ? 62.944 11.950 48.477 1.00 27.50 85 LEU A CA 1
ATOM 685 C C . LEU A 1 86 ? 62.091 12.983 49.199 1.00 27.16 85 LEU A C 1
ATOM 686 O O . LEU A 1 86 ? 62.614 13.751 50.012 1.00 28.13 85 LEU A O 1
ATOM 691 N N . ALA A 1 87 ? 60.788 13.022 48.912 1.00 26.10 86 ALA A N 1
ATOM 692 C CA . ALA A 1 87 ? 59.915 13.982 49.577 1.00 25.98 86 ALA A CA 1
ATOM 693 C C . ALA A 1 87 ? 59.890 13.750 51.079 1.00 31.16 86 ALA A C 1
ATOM 694 O O . ALA A 1 87 ? 59.912 14.706 51.861 1.00 32.38 86 ALA A O 1
ATOM 696 N N . GLU A 1 88 ? 59.844 12.486 51.502 1.00 33.55 87 GLU A N 1
ATOM 697 C CA . GLU A 1 88 ? 59.908 12.195 52.931 1.00 34.28 87 GLU A CA 1
ATOM 698 C C . GLU A 1 88 ? 61.268 12.566 53.508 1.00 34.14 87 GLU A C 1
ATOM 699 O O . GLU A 1 88 ? 61.347 13.157 54.590 1.00 34.53 87 GLU A O 1
ATOM 705 N N . GLU A 1 89 ? 62.350 12.232 52.803 1.00 32.50 88 GLU A N 1
ATOM 706 C CA . GLU A 1 89 ? 63.679 12.577 53.297 1.00 34.08 88 GLU A CA 1
ATOM 707 C C . GLU A 1 89 ? 63.876 14.084 53.381 1.00 33.80 88 GLU A C 1
ATOM 708 O O . GLU A 1 89 ? 64.594 14.565 54.265 1.00 40.04 88 GLU A O 1
ATOM 714 N N . MET A 1 90 ? 63.243 14.842 52.490 1.00 35.33 89 MET A N 1
ATOM 715 C CA . MET A 1 90 ? 63.331 16.296 52.503 1.00 36.77 89 MET A CA 1
ATOM 716 C C . MET A 1 90 ? 62.190 16.951 53.268 1.00 37.14 89 MET A C 1
ATOM 717 O O . MET A 1 90 ? 62.114 18.184 53.297 1.00 37.13 89 MET A O 1
ATOM 722 N N . ASN A 1 91 ? 61.306 16.162 53.878 1.00 30.41 90 ASN A N 1
ATOM 723 C CA . ASN A 1 91 ? 60.146 16.676 54.609 1.00 31.42 90 ASN A CA 1
ATOM 724 C C . ASN A 1 91 ? 59.329 17.636 53.744 1.00 32.65 90 ASN A C 1
ATOM 725 O O . ASN A 1 91 ? 59.010 18.759 54.139 1.00 31.01 90 ASN A O 1
ATOM 730 N N . ILE A 1 92 ? 58.994 17.182 52.541 1.00 31.70 91 ILE A N 1
ATOM 731 C CA . ILE A 1 92 ? 58.172 17.937 51.601 1.00 25.82 91 ILE A CA 1
ATOM 732 C C . ILE A 1 92 ? 56.926 17.113 51.320 1.00 38.12 91 ILE A C 1
ATOM 733 O O . ILE A 1 92 ? 57.022 16.012 50.767 1.00 49.21 91 ILE A O 1
ATOM 738 N N . ASN A 1 93 ? 55.762 17.632 51.697 1.00 30.30 92 ASN A N 1
ATOM 739 C CA . ASN A 1 93 ? 54.525 16.915 51.415 1.00 40.11 92 ASN A CA 1
ATOM 740 C C . ASN A 1 93 ? 54.195 17.018 49.929 1.00 43.75 92 ASN A C 1
ATOM 741 O O . ASN A 1 93 ? 54.272 18.101 49.342 1.00 42.50 92 ASN A O 1
ATOM 746 N N . VAL A 1 94 ? 53.837 15.886 49.316 1.00 50.27 93 VAL A N 1
ATOM 747 C CA . VAL A 1 94 ? 53.590 15.866 47.875 1.00 44.20 93 VAL A CA 1
ATOM 748 C C . VAL A 1 94 ? 52.188 16.369 47.554 1.00 45.91 93 VAL A C 1
ATOM 749 O O . VAL A 1 94 ? 51.985 17.078 46.563 1.00 41.94 93 VAL A O 1
ATOM 753 N N . ASP A 1 95 ? 51.200 16.001 48.368 1.00 43.46 94 ASP A N 1
ATOM 754 C CA . ASP A 1 95 ? 49.851 16.519 48.182 1.00 44.81 94 ASP A CA 1
ATOM 755 C C . ASP A 1 95 ? 49.849 18.029 48.378 1.00 55.13 94 ASP A C 1
ATOM 756 O O . ASP A 1 95 ? 50.359 18.534 49.382 1.00 51.63 94 ASP A O 1
ATOM 761 N N . ARG A 1 96 ? 49.275 18.753 47.410 1.00 56.23 95 ARG A N 1
ATOM 762 C CA . ARG A 1 96 ? 49.320 20.212 47.465 1.00 58.99 95 ARG A CA 1
ATOM 763 C C . ARG A 1 96 ? 48.625 20.742 48.713 1.00 48.95 95 ARG A C 1
ATOM 764 O O . ARG A 1 96 ? 49.074 21.729 49.306 1.00 50.93 95 ARG A O 1
ATOM 772 N N . ARG A 1 97 ? 47.539 20.092 49.139 1.00 44.82 96 ARG A N 1
ATOM 773 C CA . ARG A 1 97 ? 46.861 20.528 50.356 1.00 57.04 96 ARG A CA 1
ATOM 774 C C . ARG A 1 97 ? 47.723 20.282 51.589 1.00 54.68 96 ARG A C 1
ATOM 775 O O . ARG A 1 97 ? 47.838 21.157 52.455 1.00 47.41 96 ARG A O 1
ATOM 783 N N . GLU A 1 98 ? 48.339 19.099 51.688 1.00 51.72 97 GLU A N 1
ATOM 784 C CA . GLU A 1 98 ? 49.255 18.838 52.795 1.00 47.39 97 GLU A CA 1
ATOM 785 C C . GLU A 1 98 ? 50.499 19.711 52.705 1.00 44.03 97 GLU A C 1
ATOM 786 O O . GLU A 1 98 ? 51.068 20.087 53.738 1.00 40.09 97 GLU A O 1
ATOM 792 N N . ARG A 1 99 ? 50.937 20.029 51.485 1.00 36.55 98 ARG A N 1
ATOM 793 C CA . ARG A 1 99 ? 52.056 20.947 51.304 1.00 28.25 98 ARG A CA 1
ATOM 794 C C . ARG A 1 99 ? 51.677 22.359 51.727 1.00 34.56 98 ARG A C 1
ATOM 795 O O . ARG A 1 99 ? 52.499 23.086 52.294 1.00 33.79 98 ARG A O 1
ATOM 803 N N . LEU A 1 100 ? 50.434 22.765 51.462 1.00 32.47 99 LEU A N 1
ATOM 804 C CA . LEU A 1 100 ? 49.988 24.082 51.898 1.00 39.03 99 LEU A CA 1
ATOM 805 C C . LEU A 1 100 ? 49.898 24.168 53.416 1.00 35.30 99 LEU A C 1
ATOM 806 O O . LEU A 1 100 ? 50.138 25.237 53.986 1.00 35.12 99 LEU A O 1
ATOM 811 N N . ASN A 1 101 ? 49.558 23.060 54.082 1.00 31.84 100 ASN A N 1
ATOM 812 C CA . ASN A 1 101 ? 49.581 23.036 55.542 1.00 36.14 100 ASN A CA 1
ATOM 813 C C . ASN A 1 101 ? 50.979 23.316 56.076 1.00 34.09 100 ASN A C 1
ATOM 814 O O . ASN A 1 101 ? 51.137 24.013 57.084 1.00 30.24 100 ASN A O 1
ATOM 819 N N . GLN A 1 102 ? 52.006 22.772 55.420 1.00 28.36 101 GLN A N 1
ATOM 820 C CA . GLN A 1 102 ? 53.376 23.113 55.790 1.00 34.58 101 GLN A CA 1
ATOM 821 C C . GLN A 1 102 ? 53.641 24.595 55.579 1.00 28.57 101 GLN A C 1
ATOM 822 O O . GLN A 1 102 ? 54.189 25.271 56.457 1.00 29.20 101 GLN A O 1
ATOM 828 N N . ILE A 1 103 ? 53.256 25.120 54.411 1.00 26.99 102 ILE A N 1
ATOM 829 C CA . ILE A 1 103 ? 53.452 26.540 54.132 1.00 27.23 102 ILE A CA 1
ATOM 830 C C . ILE A 1 103 ? 52.684 27.390 55.136 1.00 32.27 102 ILE A C 1
ATOM 831 O O . ILE A 1 103 ? 53.197 28.401 55.636 1.00 28.58 102 ILE A O 1
ATOM 836 N N . ILE A 1 104 ? 51.453 26.985 55.464 1.00 28.25 103 ILE A N 1
ATOM 837 C CA . ILE A 1 104 ? 50.668 27.710 56.462 1.00 29.65 103 ILE A CA 1
ATOM 838 C C . ILE A 1 104 ? 51.401 27.746 57.797 1.00 28.88 103 ILE A C 1
ATOM 839 O O . ILE A 1 104 ? 51.446 28.784 58.471 1.00 27.69 103 ILE A O 1
ATOM 844 N N . ASN A 1 105 ? 52.000 26.620 58.196 1.00 28.07 104 ASN A N 1
ATOM 845 C CA . ASN A 1 105 ? 52.768 26.594 59.438 1.00 27.41 104 ASN 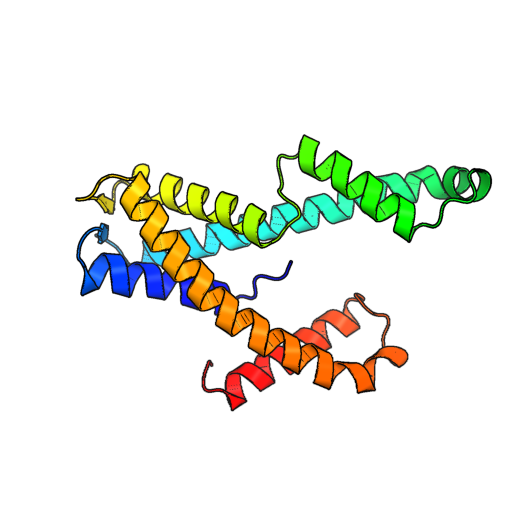A CA 1
ATOM 846 C C . ASN A 1 105 ? 53.980 27.511 59.353 1.00 28.85 104 ASN A C 1
ATOM 847 O O . ASN A 1 105 ? 54.354 28.152 60.342 1.00 26.91 104 ASN A O 1
ATOM 852 N N . ARG A 1 106 ? 54.611 27.585 58.177 1.00 26.58 105 ARG A N 1
ATOM 853 C CA . ARG A 1 106 ? 55.701 28.536 57.984 1.00 26.76 105 ARG A CA 1
ATOM 854 C C . ARG A 1 106 ? 55.219 29.971 58.089 1.00 26.98 105 ARG A C 1
ATOM 855 O O . ARG A 1 106 ? 55.966 30.842 58.550 1.00 35.38 105 ARG A O 1
ATOM 863 N N . ILE A 1 107 ? 53.994 30.243 57.641 1.00 29.88 106 ILE A N 1
ATOM 864 C CA . ILE A 1 107 ? 53.422 31.568 57.842 1.00 29.99 106 ILE A CA 1
ATOM 865 C C . ILE A 1 107 ? 53.209 31.824 59.329 1.00 28.93 106 ILE A C 1
ATOM 866 O O . ILE A 1 107 ? 53.475 32.921 59.830 1.00 31.59 106 ILE A O 1
ATOM 871 N N . MET A 1 108 ? 52.744 30.810 60.060 1.00 30.51 107 MET A N 1
ATOM 872 C CA . MET A 1 108 ? 52.618 30.948 61.507 1.00 26.87 107 MET A CA 1
ATOM 873 C C . MET A 1 108 ? 53.976 31.161 62.158 1.00 26.81 107 MET A C 1
ATOM 874 O O . MET A 1 108 ? 54.115 31.984 63.070 1.00 30.91 107 MET A O 1
ATOM 879 N N . ASP A 1 109 ? 54.986 30.415 61.716 1.00 30.24 108 ASP A N 1
ATOM 880 C CA . ASP A 1 109 ? 56.335 30.620 62.230 1.00 30.74 108 ASP A CA 1
ATOM 881 C C . ASP A 1 109 ? 56.798 32.052 61.988 1.00 31.61 108 ASP A C 1
ATOM 882 O O . ASP A 1 109 ? 57.367 32.689 62.881 1.00 34.89 108 ASP A O 1
ATOM 887 N N . LEU A 1 110 ? 56.542 32.580 60.789 1.00 29.53 109 LEU A N 1
ATOM 888 C CA . LEU A 1 110 ? 56.868 33.973 60.499 1.00 31.59 109 LEU A CA 1
ATOM 889 C C . LEU A 1 110 ? 56.128 34.916 61.437 1.00 31.63 109 LEU A C 1
ATOM 890 O O . LEU A 1 110 ? 56.733 35.803 62.049 1.00 33.92 109 LEU A O 1
ATOM 895 N N . ILE A 1 111 ? 54.810 34.739 61.550 1.00 31.94 110 ILE A N 1
ATOM 896 C CA . ILE A 1 111 ? 53.994 35.580 62.424 1.00 33.38 110 ILE A CA 1
ATOM 897 C C . ILE A 1 111 ? 54.537 35.569 63.848 1.00 32.03 110 ILE A C 1
ATOM 898 O O . ILE A 1 111 ? 54.630 36.616 64.502 1.00 34.69 110 ILE A O 1
ATOM 903 N N . MET A 1 112 ? 54.920 34.390 64.344 1.00 33.18 111 MET A N 1
ATOM 904 C CA . MET A 1 112 ? 55.334 34.269 65.736 1.00 33.02 111 MET A CA 1
ATOM 905 C C . MET A 1 112 ? 56.701 34.893 65.987 1.00 39.67 111 MET A C 1
ATOM 906 O O . MET A 1 112 ? 56.939 35.437 67.071 1.00 38.38 111 MET A O 1
ATOM 911 N N . LYS A 1 113 ? 57.612 34.822 65.016 1.00 35.89 112 LYS A N 1
ATOM 912 C CA . LYS A 1 113 ? 58.961 35.343 65.199 1.00 37.39 112 LYS A CA 1
ATOM 913 C C . LYS A 1 113 ? 59.123 36.782 64.724 1.00 41.35 112 LYS A C 1
ATOM 914 O O . LYS A 1 113 ? 60.129 37.417 65.058 1.00 42.08 112 LYS A O 1
ATOM 920 N N . ASP A 1 114 ? 58.167 37.312 63.967 1.00 37.39 113 ASP A N 1
ATOM 921 C CA . ASP A 1 114 ? 58.278 38.665 63.431 1.00 33.90 113 ASP A CA 1
ATOM 922 C C . ASP A 1 114 ? 58.089 39.675 64.557 1.00 35.72 113 ASP A C 1
ATOM 923 O O . ASP A 1 114 ? 56.984 39.828 65.087 1.00 36.75 113 ASP A O 1
ATOM 928 N N . GLU A 1 115 ? 59.166 40.378 64.912 1.00 36.98 114 GLU A N 1
ATOM 929 C CA . GLU A 1 115 ? 59.100 41.387 65.962 1.00 46.11 114 GLU A CA 1
ATOM 930 C C . GLU A 1 115 ? 58.208 42.564 65.587 1.00 40.94 114 GLU A C 1
ATOM 931 O O . GLU A 1 115 ? 57.818 43.337 66.469 1.00 44.34 114 GLU A O 1
ATOM 937 N N . SER A 1 116 ? 57.876 42.716 64.306 1.00 38.64 115 SER A N 1
ATOM 938 C CA . SER A 1 116 ? 56.982 43.764 63.835 1.00 41.28 115 SER A CA 1
ATOM 939 C C . SER A 1 116 ? 55.528 43.314 63.778 1.00 34.47 115 SER A C 1
ATOM 940 O O . SER A 1 116 ? 54.695 44.018 63.199 1.00 39.42 115 SER A O 1
ATOM 943 N N . VAL A 1 117 ? 55.209 42.158 64.354 1.00 35.17 116 VAL A N 1
ATOM 944 C CA . VAL A 1 117 ? 53.858 41.613 64.356 1.00 29.57 116 VAL A CA 1
ATOM 945 C C . VAL A 1 117 ? 53.472 41.295 65.794 1.00 33.46 116 VAL A C 1
ATOM 946 O O . VAL A 1 117 ? 54.285 40.766 66.559 1.00 30.83 116 VAL A O 1
ATOM 950 N N . GLU A 1 118 ? 52.239 41.632 66.167 1.00 28.78 117 GLU A N 1
ATOM 951 C CA . GLU A 1 118 ? 51.656 41.192 67.426 1.00 28.53 117 GLU A CA 1
ATOM 952 C C . GLU A 1 118 ? 50.403 40.377 67.140 1.00 29.32 117 GLU A C 1
ATOM 953 O O . GLU A 1 118 ? 49.692 40.622 66.162 1.00 27.08 117 GLU A O 1
ATOM 959 N N . ILE A 1 119 ? 50.144 39.393 67.993 1.00 26.34 118 ILE A N 1
ATOM 960 C CA . ILE A 1 119 ? 48.948 38.571 67.882 1.00 25.06 118 ILE A CA 1
ATOM 961 C C . ILE A 1 119 ? 48.109 38.777 69.131 1.00 25.47 118 ILE A C 1
ATOM 962 O O . ILE A 1 119 ? 48.627 39.060 70.215 1.00 26.56 118 ILE A O 1
ATOM 967 N N . TYR A 1 120 ? 46.799 38.643 68.970 1.00 26.96 119 TYR A N 1
ATOM 968 C CA . TYR A 1 120 ? 45.874 38.800 70.077 1.00 26.18 119 TYR A CA 1
ATOM 969 C C . TYR A 1 120 ? 45.028 37.561 70.308 1.00 24.77 119 TYR A C 1
ATOM 970 O O . TYR A 1 120 ? 44.195 37.560 71.221 1.00 27.42 119 TYR A O 1
ATOM 979 N N . GLU A 1 121 ? 45.225 36.507 69.522 1.00 23.97 120 GLU A N 1
ATOM 980 C CA . GLU A 1 121 ? 44.425 35.300 69.619 1.00 23.75 120 GLU A CA 1
ATOM 981 C C . GLU A 1 121 ? 45.343 34.091 69.700 1.00 24.94 120 GLU A C 1
ATOM 982 O O . GLU A 1 121 ? 46.520 34.150 69.332 1.00 26.46 120 GLU A O 1
ATOM 988 N N . ASP A 1 122 ? 44.781 32.998 70.208 1.00 24.23 121 ASP A N 1
ATOM 989 C CA . ASP A 1 122 ? 45.486 31.733 70.327 1.00 24.72 121 ASP A CA 1
ATOM 990 C C . ASP A 1 122 ? 46.063 31.326 68.971 1.00 27.43 121 ASP A C 1
ATOM 991 O O . ASP A 1 122 ? 45.320 31.283 67.981 1.00 24.98 121 ASP A O 1
ATOM 996 N N . PRO A 1 123 ? 47.359 31.034 68.882 1.00 27.14 122 PRO A N 1
ATOM 997 C CA . PRO A 1 123 ? 47.995 30.728 67.582 1.00 26.59 122 PRO A CA 1
ATOM 998 C C . PRO A 1 123 ? 47.274 29.645 66.791 1.00 24.00 122 PRO A C 1
ATOM 999 O O . PRO A 1 123 ? 47.102 29.803 65.571 1.00 26.74 122 PRO A O 1
ATOM 1003 N N . PRO A 1 124 ? 46.856 28.524 67.402 1.00 24.91 123 PRO A N 1
ATOM 1004 C CA . PRO A 1 124 ? 46.145 27.516 66.592 1.00 24.80 123 PRO A CA 1
ATOM 1005 C C . PRO A 1 124 ? 44.845 28.026 66.000 1.00 28.24 123 PRO A C 1
ATOM 1006 O O . PRO A 1 124 ? 44.417 27.538 64.945 1.00 24.37 123 PRO A O 1
ATOM 1010 N N . VAL A 1 125 ? 44.207 29.009 66.636 1.00 23.55 124 VAL A N 1
ATOM 1011 C CA . VAL A 1 125 ? 43.016 29.613 66.047 1.00 24.01 124 VAL A CA 1
ATOM 1012 C C . VAL A 1 125 ? 43.400 30.514 64.879 1.00 25.76 124 VAL A C 1
ATOM 1013 O O . VAL A 1 125 ? 42.700 30.567 63.858 1.00 23.15 124 VAL A O 1
ATOM 1017 N N . ILE A 1 126 ? 44.509 31.243 65.009 1.00 23.35 125 ILE A N 1
ATOM 1018 C CA . ILE A 1 126 ? 45.001 32.032 63.883 1.00 23.17 125 ILE A CA 1
ATOM 1019 C C . ILE A 1 126 ? 45.332 31.122 62.711 1.00 24.36 125 ILE A C 1
ATOM 1020 O O . ILE A 1 126 ? 45.044 31.444 61.551 1.00 23.44 125 ILE A O 1
ATOM 1025 N N . ARG A 1 127 ? 45.948 29.973 62.993 1.00 21.25 126 ARG A N 1
ATOM 1026 C CA . ARG A 1 127 ? 46.260 29.034 61.921 1.00 22.03 126 ARG A CA 1
ATOM 1027 C C . ARG A 1 127 ? 44.995 28.533 61.239 1.00 26.91 126 ARG A C 1
ATOM 1028 O O . ARG A 1 127 ? 44.941 28.448 60.006 1.00 28.33 126 ARG A O 1
ATOM 1036 N N . LYS A 1 128 ? 43.968 28.191 62.023 1.00 22.67 127 LYS A N 1
ATOM 1037 C CA . LYS A 1 128 ? 42.707 27.751 61.431 1.00 31.08 127 LYS A CA 1
ATOM 1038 C C . LYS A 1 128 ? 42.140 28.811 60.493 1.00 27.22 127 LYS A C 1
ATOM 1039 O O . LYS A 1 128 ? 41.621 28.488 59.419 1.00 23.74 127 LYS A O 1
ATOM 1042 N N . LYS A 1 129 ? 42.252 30.086 60.871 1.00 20.61 128 LYS A N 1
ATOM 1043 C CA . LYS A 1 129 ? 41.729 31.157 60.028 1.00 24.87 128 LYS A CA 1
ATOM 1044 C C . LYS A 1 129 ? 42.576 31.363 58.779 1.00 27.48 128 LYS A C 1
ATOM 1045 O O . LYS A 1 129 ? 42.040 31.699 57.717 1.00 25.69 128 LYS A O 1
ATOM 1051 N N . ILE A 1 130 ? 43.893 31.180 58.883 1.00 25.12 129 ILE A N 1
ATOM 1052 C CA . ILE A 1 130 ? 44.740 31.249 57.699 1.00 24.64 129 ILE A CA 1
ATOM 1053 C C . ILE A 1 130 ? 44.441 30.082 56.770 1.00 26.00 129 ILE A C 1
ATOM 1054 O O . ILE A 1 130 ? 44.401 30.242 55.544 1.00 25.25 129 ILE A O 1
ATOM 1059 N N . ARG A 1 131 ? 44.222 28.894 57.338 1.00 19.74 130 ARG A N 1
ATOM 1060 C CA . ARG A 1 131 ? 43.826 27.746 56.529 1.00 23.82 130 ARG A CA 1
ATOM 1061 C C . ARG A 1 131 ? 42.551 28.034 55.749 1.00 24.42 130 ARG A C 1
ATOM 1062 O O . ARG A 1 131 ? 42.458 27.718 54.557 1.00 27.98 130 ARG A O 1
ATOM 1070 N N . GLU A 1 132 ? 41.558 28.638 56.403 1.00 24.05 131 GLU A N 1
ATOM 1071 C CA . GLU A 1 132 ? 40.309 28.952 55.718 1.00 24.96 131 GLU A CA 1
ATOM 1072 C C . GLU A 1 132 ? 40.543 29.921 54.564 1.00 32.34 131 GLU A C 1
ATOM 1073 O O . GLU A 1 132 ? 39.942 29.778 53.492 1.00 30.13 131 GLU A O 1
ATOM 1075 N N . ILE A 1 133 ? 41.425 30.906 54.764 1.00 25.79 132 ILE A N 1
ATOM 1076 C CA . ILE A 1 133 ? 41.756 31.855 53.705 1.00 24.51 132 ILE A CA 1
ATOM 1077 C C . ILE A 1 133 ? 42.477 31.153 52.562 1.00 26.73 132 ILE A C 1
ATOM 1078 O O . ILE A 1 133 ? 42.167 31.377 51.386 1.00 25.71 132 ILE A O 1
ATOM 1083 N N . VAL A 1 134 ? 43.454 30.303 52.887 1.00 21.87 133 VAL A N 1
ATOM 1084 C CA . VAL A 1 134 ? 44.196 29.588 51.852 1.00 26.32 133 VAL A CA 1
ATOM 1085 C C . VAL A 1 134 ? 43.270 28.664 51.070 1.00 30.37 133 VAL A C 1
ATOM 1086 O O . VAL A 1 134 ? 43.320 28.611 49.835 1.00 28.65 133 VAL A O 1
ATOM 1090 N N . LEU A 1 135 ? 42.407 27.929 51.773 1.00 25.65 134 LEU A N 1
ATOM 1091 C CA . LEU A 1 135 ? 41.507 27.000 51.096 1.00 30.69 134 LEU A CA 1
ATOM 1092 C C . LEU A 1 135 ? 40.540 27.736 50.177 1.00 32.50 134 LEU A C 1
ATOM 1093 O O . LEU A 1 135 ? 40.229 27.256 49.080 1.00 30.00 134 LEU A O 1
ATOM 1098 N N . GLY A 1 136 ? 40.043 28.894 50.614 1.00 25.94 135 GLY A N 1
ATOM 1099 C CA . GLY A 1 136 ? 39.164 29.677 49.761 1.00 28.54 135 GLY A CA 1
ATOM 1100 C C . GLY A 1 136 ? 39.856 30.145 48.496 1.00 29.17 135 GLY A C 1
ATOM 1101 O O . GLY A 1 136 ? 39.274 30.110 47.409 1.00 24.10 135 GLY A O 1
ATOM 1102 N N . ALA A 1 137 ? 41.110 30.585 48.619 1.00 24.55 136 ALA A N 1
ATOM 1103 C CA . ALA A 1 137 ? 41.870 30.988 47.442 1.00 27.00 136 ALA A CA 1
ATOM 1104 C C . ALA A 1 137 ? 42.204 29.794 46.557 1.00 34.38 136 ALA A C 1
ATOM 1105 O O . ALA A 1 137 ? 42.244 29.926 45.329 1.00 22.82 136 ALA A O 1
ATOM 1107 N N . LEU A 1 138 ? 42.443 28.626 47.156 1.00 24.47 137 LEU A N 1
ATOM 1108 C CA . LEU A 1 138 ? 42.730 27.441 46.358 1.00 22.56 137 LEU A CA 1
ATOM 1109 C C . LEU A 1 138 ? 41.521 27.001 45.551 1.00 28.13 137 LEU A C 1
ATOM 1110 O O . LEU A 1 138 ? 41.678 26.477 44.442 1.00 30.60 137 LEU A O 1
ATOM 1115 N N . LYS A 1 139 ? 40.315 27.195 46.085 1.00 21.82 138 LYS A N 1
ATOM 1116 C CA . LYS A 1 13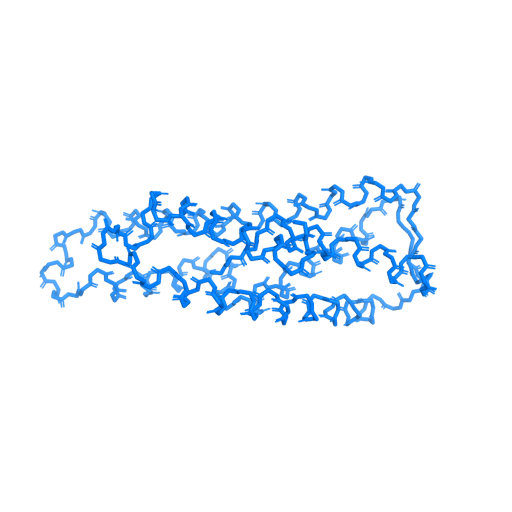9 ? 39.116 26.878 45.320 1.00 29.22 138 LYS A CA 1
ATOM 1117 C C . LYS A 1 139 ? 39.053 27.712 44.047 1.00 29.18 138 LYS A C 1
ATOM 1118 O O . LYS A 1 139 ? 38.687 27.208 42.980 1.00 24.86 138 LYS A O 1
ATOM 1122 N N . ILE A 1 140 ? 39.426 28.988 44.140 1.00 29.77 139 ILE A N 1
ATOM 1123 C CA . ILE A 1 140 ? 39.489 29.833 42.952 1.00 25.60 139 ILE A CA 1
ATOM 1124 C C . ILE A 1 140 ? 40.602 29.369 42.023 1.00 22.66 139 ILE A C 1
ATOM 1125 O O . ILE A 1 140 ? 40.402 29.244 40.809 1.00 30.61 139 ILE A O 1
ATOM 1130 N N . GLU A 1 141 ? 41.789 29.101 42.573 1.00 22.63 140 GLU A N 1
ATOM 1131 C CA . GLU A 1 141 ? 42.895 28.621 41.746 1.00 24.33 140 GLU A CA 1
ATOM 1132 C C . GLU A 1 141 ? 42.520 27.349 40.999 1.00 31.22 140 GLU A C 1
ATOM 1133 O O . GLU A 1 141 ? 42.877 27.178 39.825 1.00 30.43 140 GLU A O 1
ATOM 1139 N N . GLU A 1 142 ? 41.790 26.448 41.658 1.00 28.63 141 GLU A N 1
ATOM 1140 C CA . GLU A 1 142 ? 41.470 25.165 41.044 1.00 30.74 141 GLU A CA 1
ATOM 1141 C C . GLU A 1 142 ? 40.476 25.322 39.902 1.00 26.56 141 GLU A C 1
ATOM 1142 O O . GLU A 1 142 ? 40.591 24.637 38.882 1.00 30.49 141 GLU A O 1
ATOM 1148 N N . GLU A 1 143 ? 39.485 26.205 40.050 1.00 27.08 142 GLU A N 1
ATOM 1149 C CA . GLU A 1 143 ? 38.535 26.395 38.957 1.00 25.99 142 GLU A CA 1
ATOM 1150 C C . GLU A 1 143 ? 39.191 27.100 37.776 1.00 29.69 142 GLU A C 1
ATOM 1151 O O . GLU A 1 143 ? 38.798 26.877 36.624 1.00 35.08 142 GLU A O 1
ATOM 1157 N N . ILE A 1 144 ? 40.211 27.920 38.037 1.00 26.56 143 ILE A N 1
ATOM 1158 C CA . ILE A 1 144 ? 40.982 28.526 36.955 1.00 25.50 143 ILE A CA 1
ATOM 1159 C C . ILE A 1 144 ? 41.829 27.474 36.251 1.00 32.54 143 ILE A C 1
ATOM 1160 O O . ILE A 1 144 ? 41.843 27.389 35.016 1.00 24.95 143 ILE A O 1
ATOM 1165 N N . GLU A 1 145 ? 42.556 26.661 37.026 1.00 24.32 144 GLU A N 1
ATOM 1166 C CA . GLU A 1 145 ? 43.390 25.621 36.428 1.00 28.78 144 GLU A CA 1
ATOM 1167 C C . GLU A 1 145 ? 42.563 24.638 35.614 1.00 30.68 144 GLU A C 1
ATOM 1168 O O . GLU A 1 145 ? 43.038 24.128 34.593 1.00 30.81 144 GLU A O 1
ATOM 1174 N N . LYS A 1 146 ? 41.327 24.364 36.039 1.00 29.69 145 LYS A N 1
ATOM 1175 C CA . LYS A 1 146 ? 40.468 23.471 35.268 1.00 29.88 145 LYS A CA 1
ATOM 1176 C C . LYS A 1 146 ? 40.181 24.044 33.887 1.00 37.85 145 LYS A C 1
ATOM 1177 O O . LYS A 1 146 ? 40.132 23.304 32.899 1.00 30.27 145 LYS A O 1
ATOM 1183 N N . THR A 1 147 ? 39.989 25.362 33.798 1.00 29.21 146 THR A N 1
ATOM 1184 C CA . THR A 1 147 ? 39.770 25.981 32.495 1.00 29.76 146 THR A CA 1
ATOM 1185 C C . THR A 1 147 ? 41.057 26.019 31.683 1.00 30.67 146 THR A C 1
ATOM 1186 O O . THR A 1 147 ? 41.032 25.830 30.462 1.00 34.56 146 THR A O 1
ATOM 1190 N N . VAL A 1 148 ? 42.193 26.257 32.341 1.00 28.00 147 VAL A N 1
ATOM 1191 C CA . VAL A 1 148 ? 43.468 26.271 31.628 1.00 28.00 147 VAL A CA 1
ATOM 1192 C C . VAL A 1 148 ? 43.736 24.914 30.989 1.00 33.45 147 VAL A C 1
ATOM 1193 O O . VAL A 1 148 ? 44.197 24.834 29.844 1.00 31.51 147 VAL A O 1
ATOM 1197 N N . ARG A 1 149 ? 43.440 23.825 31.707 1.00 32.55 148 ARG A N 1
ATOM 1198 C CA . ARG A 1 149 ? 43.630 22.492 31.137 1.00 30.13 148 ARG A CA 1
ATOM 1199 C C . ARG A 1 149 ? 42.697 22.255 29.958 1.00 37.85 148 ARG A C 1
ATOM 1200 O O . ARG A 1 149 ? 43.075 21.592 28.985 1.00 42.30 148 ARG A O 1
ATOM 1208 N N . GLN A 1 150 ? 41.470 22.777 30.029 1.00 36.45 149 GLN A N 1
ATOM 1209 C CA . GLN A 1 150 ? 40.558 22.663 28.896 1.00 40.69 149 GLN A CA 1
ATOM 1210 C C . GLN A 1 150 ? 41.070 23.451 27.697 1.00 43.13 149 GLN A C 1
ATOM 1211 O O . GLN A 1 150 ? 40.936 23.007 26.552 1.00 41.01 149 GLN A O 1
ATOM 1217 N N . ARG A 1 151 ? 41.675 24.615 27.936 1.00 33.93 150 ARG A N 1
ATOM 1218 C CA . ARG A 1 151 ? 42.149 25.434 26.828 1.00 33.00 150 ARG A CA 1
ATOM 1219 C C . ARG A 1 151 ? 43.478 24.949 26.267 1.00 40.89 150 ARG A C 1
ATOM 1220 O O . ARG A 1 151 ? 43.725 25.093 25.065 1.00 43.73 150 ARG A O 1
ATOM 1228 N N . ILE A 1 152 ? 44.349 24.382 27.106 1.00 36.49 151 ILE A N 1
ATOM 1229 C CA . ILE A 1 152 ? 45.649 23.932 26.612 1.00 37.20 151 ILE A CA 1
ATOM 1230 C C . ILE A 1 152 ? 45.582 22.549 25.984 1.00 44.01 151 ILE A C 1
ATOM 1231 O O . ILE A 1 152 ? 46.573 22.098 25.392 1.00 43.17 151 ILE A O 1
ATOM 1236 N N . LYS A 1 153 ? 44.435 21.870 26.077 1.00 42.35 152 LYS A N 1
ATOM 1237 C CA . LYS A 1 153 ? 44.302 20.547 25.476 1.00 42.28 152 LYS A CA 1
ATOM 1238 C C . LYS A 1 153 ? 44.519 20.599 23.970 1.00 45.69 152 LYS A C 1
ATOM 1239 O O . LYS A 1 153 ? 45.171 19.718 23.398 1.00 46.45 152 LYS A O 1
ATOM 1241 N N . LYS A 1 154 ? 43.989 21.628 23.308 1.00 43.52 153 LYS A N 1
ATOM 1242 C CA . LYS A 1 154 ? 44.119 21.719 21.860 1.00 49.57 153 LYS A CA 1
ATOM 1243 C C . LYS A 1 154 ? 45.556 21.953 21.408 1.00 53.59 153 LYS A C 1
ATOM 1244 O O . LYS A 1 154 ? 45.846 21.790 20.219 1.00 56.30 153 LYS A O 1
ATOM 1250 N N . TYR A 1 155 ? 46.459 22.325 22.317 1.00 47.57 154 TYR A N 1
AT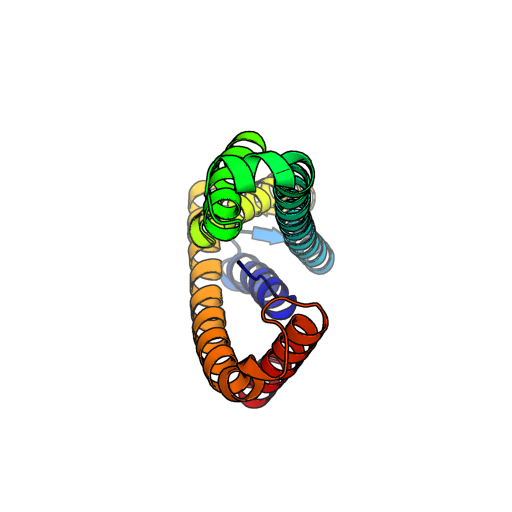OM 1251 C CA . TYR A 1 155 ? 47.876 22.451 22.002 1.00 49.46 154 TYR A CA 1
ATOM 1252 C C . TYR A 1 155 ? 48.702 21.312 22.589 1.00 47.33 154 TYR A C 1
ATOM 1253 O O . TYR A 1 155 ? 49.933 21.333 22.485 1.00 46.79 154 TYR A O 1
ATOM 1262 N N . SER A 1 156 ? 48.049 20.306 23.179 1.00 56.55 155 SER A N 1
ATOM 1263 C CA . SER A 1 156 ? 48.763 19.281 23.936 1.00 60.29 155 SER A CA 1
ATOM 1264 C C . SER A 1 156 ? 49.732 18.491 23.063 1.00 57.53 155 SER A C 1
ATOM 1265 O O . SER A 1 156 ? 50.832 18.146 23.507 1.00 59.89 155 SER A O 1
ATOM 1268 N N . ARG A 1 157 ? 49.343 18.181 21.825 1.00 42.22 156 ARG A N 1
ATOM 1269 C CA . ARG A 1 157 ? 50.201 17.348 20.991 1.00 51.21 156 ARG A CA 1
ATOM 1270 C C . ARG A 1 157 ? 51.294 18.139 20.284 1.00 49.86 156 ARG A C 1
ATOM 1271 O O . ARG A 1 157 ? 52.301 17.547 19.883 1.00 53.40 156 ARG A O 1
ATOM 1279 N N . ASP A 1 158 ? 51.135 19.455 20.135 1.00 45.64 157 ASP A N 1
ATOM 1280 C CA . ASP A 1 158 ? 52.148 20.268 19.472 1.00 45.23 157 ASP A CA 1
ATOM 1281 C C . ASP A 1 158 ? 53.310 20.635 20.386 1.00 42.18 157 ASP A C 1
ATOM 1282 O O . ASP A 1 158 ? 54.349 21.084 19.890 1.00 42.93 157 ASP A O 1
ATOM 1287 N N . LEU A 1 159 ? 53.163 20.460 21.696 1.00 41.09 158 LEU A N 1
ATOM 1288 C CA . LEU A 1 159 ? 54.212 20.762 22.657 1.00 44.32 158 LEU A CA 1
ATOM 1289 C C . LEU A 1 159 ? 54.389 19.580 23.595 1.00 42.90 158 LEU A C 1
ATOM 1290 O O . LEU A 1 159 ? 53.416 18.908 23.946 1.00 46.09 158 LEU A O 1
ATOM 1295 N N . LEU A 1 160 ? 55.630 19.331 24.002 1.00 45.36 159 LEU A N 1
ATOM 1296 C CA . LEU A 1 160 ? 55.897 18.297 24.993 1.00 47.48 159 LEU A CA 1
ATOM 1297 C C . LEU A 1 160 ? 55.339 18.738 26.341 1.00 44.55 159 LEU A C 1
ATOM 1298 O O . LEU A 1 160 ? 55.742 19.776 26.875 1.00 46.67 159 LEU A O 1
ATOM 1303 N N . GLU A 1 161 ? 54.407 17.960 26.883 1.00 43.92 160 GLU A N 1
ATOM 1304 C CA . GLU A 1 161 ? 53.773 18.326 28.143 1.00 48.85 160 GLU A CA 1
ATOM 1305 C C . GLU A 1 161 ? 54.813 18.424 29.252 1.00 49.21 160 GLU A C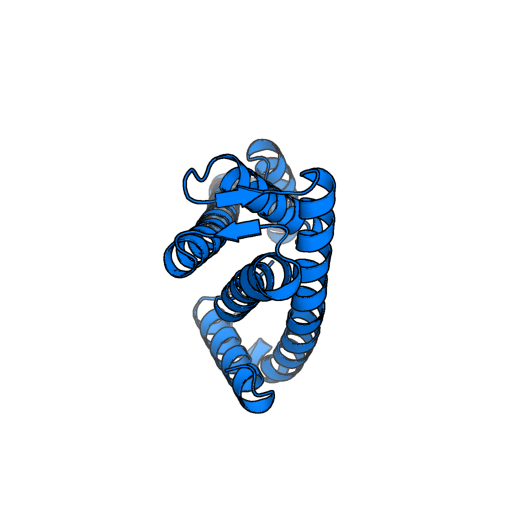 1
ATOM 1306 O O . GLU A 1 161 ? 55.609 17.503 29.458 1.00 51.55 160 GLU A O 1
ATOM 1312 N N . GLY A 1 162 ? 54.814 19.558 29.954 1.00 47.18 161 GLY A N 1
ATOM 1313 C CA . GLY A 1 162 ? 55.775 19.820 31.003 1.00 45.01 161 GLY A CA 1
ATOM 1314 C C . GLY A 1 162 ? 57.045 20.512 30.554 1.00 49.88 161 GLY A C 1
ATOM 1315 O O . GLY A 1 162 ? 57.800 20.999 31.407 1.00 51.58 161 GLY A O 1
ATOM 1316 N N . SER A 1 163 ? 57.305 20.576 29.250 1.00 44.76 162 SER A N 1
ATOM 1317 C CA . SER A 1 163 ? 58.517 21.197 28.745 1.00 41.69 162 SER A CA 1
ATOM 1318 C C . SER A 1 163 ? 58.495 22.702 29.012 1.00 48.18 162 SER A C 1
ATOM 1319 O O . SER A 1 163 ? 57.443 23.273 29.310 1.00 48.42 162 SER A O 1
ATOM 1322 N N . PRO A 1 164 ? 59.655 23.367 28.929 1.00 55.13 163 PRO A N 1
ATOM 1323 C CA . PRO A 1 164 ? 59.664 24.829 29.122 1.00 49.30 163 PRO A CA 1
ATOM 1324 C C . PRO A 1 164 ? 58.716 25.567 28.193 1.00 47.37 163 PRO A C 1
ATOM 1325 O O . PRO A 1 164 ? 58.056 26.524 28.618 1.00 43.19 163 PRO A O 1
ATOM 1329 N N . GLU A 1 165 ? 58.627 25.143 26.930 1.00 47.49 164 GLU A N 1
ATOM 1330 C CA . GLU A 1 165 ? 57.687 25.769 26.008 1.00 39.51 164 GLU A CA 1
ATOM 1331 C C . GLU A 1 165 ? 56.249 25.542 26.463 1.00 38.80 164 GLU A C 1
ATOM 1332 O O . GLU A 1 165 ? 55.403 26.436 26.343 1.00 46.20 164 GLU A O 1
ATOM 1338 N N . TRP A 1 166 ? 55.962 24.355 27.001 1.00 38.28 165 TRP A N 1
ATOM 1339 C CA . TRP A 1 166 ? 54.628 24.065 27.514 1.00 38.39 165 TRP A CA 1
ATOM 1340 C C . TRP A 1 166 ? 54.329 24.883 28.767 1.00 36.44 165 TRP A C 1
ATOM 1341 O O . TRP A 1 166 ? 53.197 25.339 28.959 1.00 34.17 165 TRP A O 1
ATOM 1352 N N . GLN A 1 167 ? 55.331 25.078 29.630 1.00 38.59 166 GLN A N 1
ATOM 1353 C CA . GLN A 1 167 ? 55.128 25.884 30.832 1.00 44.69 166 GLN A CA 1
ATOM 1354 C C . GLN A 1 167 ? 54.815 27.331 30.476 1.00 38.27 166 GLN A C 1
ATOM 1355 O O . GLN A 1 167 ? 53.992 27.976 31.136 1.00 40.08 166 GLN A O 1
ATOM 1361 N N . ILE A 1 168 ? 55.465 27.854 29.437 1.00 43.30 167 ILE A N 1
ATOM 1362 C CA . ILE A 1 168 ? 55.223 29.230 29.011 1.00 35.59 167 ILE A CA 1
ATOM 1363 C C . ILE A 1 168 ? 53.790 29.388 28.518 1.00 39.98 167 ILE A C 1
ATOM 1364 O O . ILE A 1 168 ? 53.093 30.347 28.876 1.00 35.98 167 ILE A O 1
ATOM 1369 N N . LEU A 1 169 ? 53.324 28.446 27.692 1.00 37.52 168 LEU A N 1
ATOM 1370 C CA . LEU A 1 169 ? 51.953 28.511 27.198 1.00 30.74 168 LEU A CA 1
ATOM 1371 C C . LEU A 1 169 ? 50.949 28.358 28.333 1.00 28.97 168 LEU A C 1
ATOM 1372 O O . LEU A 1 169 ? 49.931 29.058 28.363 1.00 30.93 168 LEU A O 1
ATOM 1377 N N . TRP A 1 170 ? 51.211 27.444 29.270 1.00 31.07 169 TRP A N 1
ATOM 1378 C CA . TRP A 1 170 ? 50.337 27.321 30.432 1.00 32.49 169 TRP A CA 1
ATOM 1379 C C . TRP A 1 170 ? 50.230 28.652 31.163 1.00 31.57 169 TRP A C 1
ATOM 1380 O O . TRP A 1 170 ? 49.129 29.112 31.486 1.00 26.96 169 TRP A O 1
ATOM 1391 N N . LYS A 1 171 ? 51.370 29.299 31.413 1.00 36.76 170 LYS A N 1
ATOM 1392 C CA . LYS A 1 171 ? 51.349 30.591 32.088 1.00 40.08 170 LYS A CA 1
ATOM 1393 C C . LYS A 1 171 ? 50.615 31.632 31.254 1.00 36.77 170 LYS A C 1
ATOM 1394 O O . LYS A 1 171 ? 49.859 32.449 31.793 1.00 35.48 170 LYS A O 1
ATOM 1400 N N . ARG A 1 172 ? 50.810 31.610 29.935 1.00 28.02 171 ARG A N 1
ATOM 1401 C CA . ARG A 1 172 ? 50.129 32.580 29.085 1.00 30.74 171 ARG A CA 1
ATOM 1402 C C . ARG A 1 172 ? 48.619 32.376 29.117 1.00 30.27 171 ARG A C 1
ATOM 1403 O O . ARG A 1 172 ? 47.860 33.349 29.183 1.00 34.09 171 ARG A O 1
ATOM 1411 N N . ILE A 1 173 ? 48.162 31.122 29.084 1.00 26.77 172 ILE A N 1
ATOM 1412 C C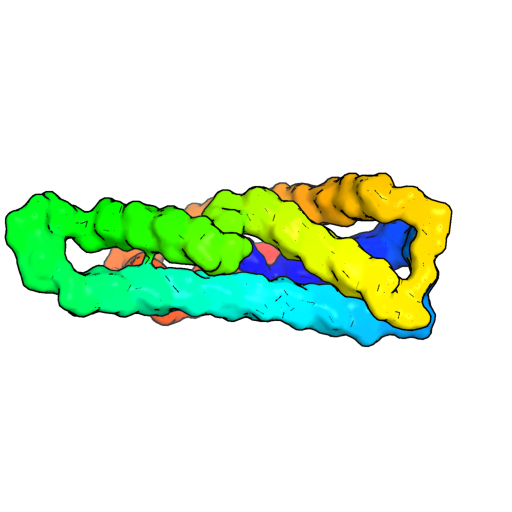A . ILE A 1 173 ? 46.728 30.860 29.178 1.00 29.63 172 ILE A CA 1
ATOM 1413 C C . ILE A 1 173 ? 46.216 31.201 30.572 1.00 32.02 172 ILE A C 1
ATOM 1414 O O . ILE A 1 173 ? 45.112 31.739 30.731 1.00 30.91 172 ILE A O 1
ATOM 1419 N N . TYR A 1 174 ? 47.009 30.894 31.600 1.00 27.06 173 TYR A N 1
ATOM 1420 C CA . TYR A 1 174 ? 46.628 31.231 32.968 1.00 28.42 173 TYR A CA 1
ATOM 1421 C C . TYR A 1 174 ? 46.433 32.736 33.133 1.00 29.66 173 TYR A C 1
ATOM 1422 O O . TYR A 1 174 ? 45.418 33.186 33.679 1.00 29.19 173 TYR A O 1
ATOM 1431 N N . GLU A 1 175 ? 47.400 33.534 32.662 1.00 32.18 174 GLU A N 1
ATOM 1432 C CA . GLU A 1 175 ? 47.270 34.987 32.755 1.00 32.46 174 GLU A CA 1
ATOM 1433 C C . GLU A 1 175 ? 46.039 35.478 32.006 1.00 28.30 174 GLU A C 1
ATOM 1434 O O . GLU A 1 175 ? 45.374 36.425 32.442 1.00 30.64 174 GLU A O 1
ATOM 1440 N N . ASP A 1 176 ? 45.721 34.847 30.873 1.00 31.10 175 ASP A N 1
ATOM 1441 C CA . ASP A 1 176 ? 44.546 35.251 30.110 1.00 31.21 175 ASP A CA 1
ATOM 1442 C C . ASP A 1 176 ? 43.267 34.949 30.875 1.00 28.92 175 ASP A C 1
ATOM 1443 O O . ASP A 1 176 ? 42.327 35.753 30.864 1.00 35.21 175 ASP A O 1
ATOM 1448 N N . GLU A 1 177 ? 43.209 33.795 31.544 1.00 32.78 176 GLU A N 1
ATOM 1449 C CA . GLU A 1 177 ? 42.067 33.504 32.401 1.00 30.88 176 GLU A CA 1
ATOM 1450 C C . GLU A 1 177 ? 41.944 34.533 33.517 1.00 27.32 176 GLU A C 1
ATOM 1451 O O . GLU A 1 177 ? 40.836 34.970 33.846 1.00 29.95 176 GLU A O 1
ATOM 1457 N N . LEU A 1 178 ? 43.069 34.934 34.114 1.00 25.13 177 LEU A N 1
ATOM 1458 C CA . LEU A 1 178 ? 43.011 35.937 35.173 1.00 28.24 177 LEU A CA 1
ATOM 1459 C C . LEU A 1 178 ? 42.418 37.243 34.662 1.00 36.12 177 LEU A C 1
ATOM 1460 O O . LEU A 1 178 ? 41.617 37.882 35.353 1.00 39.18 177 LEU A O 1
ATOM 1465 N N . LYS A 1 179 ? 42.793 37.651 33.446 1.00 33.67 178 LYS A N 1
ATOM 1466 C CA . LYS A 1 179 ? 42.247 38.881 32.884 1.00 28.97 178 LYS A CA 1
ATOM 1467 C C . LYS A 1 179 ? 40.753 38.750 32.614 1.00 32.22 178 LYS A C 1
ATOM 1468 O O . LYS A 1 179 ? 39.972 39.635 32.981 1.00 36.44 178 LYS A O 1
ATOM 1474 N N . LYS A 1 180 ? 40.336 37.647 31.983 1.00 29.90 179 LYS A N 1
ATOM 1475 C CA . LYS A 1 180 ? 38.921 37.454 31.679 1.00 35.02 179 LYS A CA 1
ATOM 1476 C C . LYS A 1 180 ? 38.072 37.425 32.941 1.00 39.01 179 LYS A C 1
ATOM 1477 O O . LYS A 1 180 ? 36.918 37.868 32.922 1.00 42.37 179 LYS A O 1
ATOM 1483 N N . ARG A 1 181 ? 38.623 36.913 34.038 1.00 39.30 180 ARG A N 1
ATOM 1484 C CA . ARG A 1 181 ? 37.918 36.809 35.305 1.00 38.17 180 ARG A CA 1
ATOM 1485 C C . ARG A 1 181 ? 38.090 38.041 36.183 1.00 41.92 180 ARG A C 1
ATOM 1486 O O . ARG A 1 181 ? 37.553 38.071 37.295 1.00 37.68 180 ARG A O 1
ATOM 1494 N N . GLY A 1 182 ? 38.819 39.052 35.716 1.00 40.33 181 GLY A N 1
ATOM 1495 C CA . GLY A 1 182 ? 39.034 40.240 36.518 1.00 40.68 181 GLY A CA 1
ATOM 1496 C C . GLY A 1 182 ? 39.974 40.052 37.683 1.00 38.79 181 GLY A C 1
ATOM 1497 O O . GLY A 1 182 ? 39.978 40.873 38.603 1.00 41.85 181 GLY A O 1
ATOM 1498 N N . LEU A 1 183 ? 40.775 38.985 37.675 1.00 37.16 182 LEU A N 1
ATOM 1499 C CA . LEU A 1 183 ? 41.703 38.683 38.756 1.00 39.52 182 LEU A CA 1
ATOM 1500 C C . LEU A 1 183 ? 43.122 39.143 38.446 1.00 39.84 182 LEU A C 1
ATOM 1501 O O . LEU A 1 183 ? 44.085 38.581 38.980 1.00 43.30 182 LEU A O 1
ATOM 1506 N N . ALA A 1 184 ? 43.260 40.157 37.597 1.00 37.25 183 ALA A N 1
ATOM 1507 C CA . ALA A 1 184 ? 44.550 40.737 37.222 1.00 54.37 183 ALA A CA 1
ATOM 1508 C C . ALA A 1 184 ? 45.427 39.715 36.517 1.00 47.69 183 ALA A C 1
ATOM 1509 O O . ALA A 1 184 ? 45.324 39.535 35.303 1.00 62.42 183 ALA A O 1
#

Nearest PDB structures (foldseek):
  8t8l-assembly1_A  TM=9.130E-01  e=7.512E-22  Aquifex aeolicus

B-factor: mean 37.49, std 12.14, range [18.97, 91.84]